Protein AF-A0A955F510-F1 (afdb_monomer_lite)

pLDDT: mean 79.12, std 22.96, range [24.81, 98.31]

Structure (mmCIF, N/CA/C/O backbone):
data_AF-A0A955F510-F1
#
_entry.id   AF-A0A955F510-F1
#
loop_
_atom_site.group_PDB
_atom_site.id
_atom_site.type_symbol
_atom_site.label_atom_id
_atom_site.label_alt_id
_atom_site.label_comp_id
_atom_site.label_asym_id
_atom_site.label_entity_id
_atom_site.label_seq_id
_atom_site.pdbx_PDB_ins_code
_atom_site.Cartn_x
_atom_site.Cartn_y
_atom_site.Cartn_z
_atom_site.occupancy
_atom_site.B_iso_or_equiv
_atom_site.auth_seq_id
_atom_site.auth_comp_id
_atom_site.auth_asym_id
_atom_site.auth_atom_id
_atom_site.pdbx_PDB_model_num
ATOM 1 N N . MET A 1 1 ? 9.905 29.475 -0.362 1.00 32.12 1 MET A N 1
ATOM 2 C CA . MET A 1 1 ? 8.625 29.955 -0.929 1.00 32.12 1 MET A CA 1
ATOM 3 C C . MET A 1 1 ? 7.537 29.035 -0.384 1.00 32.12 1 MET A C 1
ATOM 5 O O . MET A 1 1 ? 7.508 27.869 -0.748 1.00 32.12 1 MET A O 1
ATOM 9 N N . MET A 1 2 ? 6.769 29.508 0.599 1.00 25.89 2 MET A N 1
ATOM 10 C CA . MET A 1 2 ? 5.787 28.725 1.365 1.00 25.89 2 MET A CA 1
ATOM 11 C C . MET A 1 2 ? 4.619 28.342 0.446 1.00 25.89 2 MET A C 1
ATOM 13 O O . MET A 1 2 ? 3.950 29.228 -0.083 1.00 25.89 2 MET A O 1
ATOM 17 N N . ARG A 1 3 ? 4.384 27.048 0.208 1.00 27.23 3 ARG A N 1
ATOM 18 C CA . ARG A 1 3 ? 3.203 26.572 -0.526 1.00 27.23 3 ARG A CA 1
ATOM 19 C C . ARG A 1 3 ? 2.241 25.942 0.474 1.00 27.23 3 ARG A C 1
ATOM 21 O O . ARG A 1 3 ? 2.459 24.831 0.929 1.00 27.23 3 ARG A O 1
ATOM 28 N N . CYS A 1 4 ? 1.208 26.693 0.846 1.00 24.81 4 CYS A N 1
ATOM 29 C CA . CYS A 1 4 ? 0.087 26.184 1.631 1.00 24.81 4 CYS A CA 1
ATOM 30 C C . CYS A 1 4 ? -0.861 25.413 0.711 1.00 24.81 4 CYS A C 1
ATOM 32 O O . CYS A 1 4 ? -1.306 25.965 -0.296 1.00 24.81 4 CYS A O 1
ATOM 34 N N . PHE A 1 5 ? -1.194 24.177 1.070 1.00 31.28 5 PHE A N 1
ATOM 35 C CA . PHE A 1 5 ? -2.272 23.427 0.431 1.00 31.28 5 PHE A CA 1
ATOM 36 C C . PHE A 1 5 ? -3.574 23.612 1.220 1.00 31.28 5 PHE A C 1
ATOM 38 O O . PHE A 1 5 ? -3.574 23.616 2.449 1.00 31.28 5 PHE A O 1
ATOM 45 N N . LEU A 1 6 ? -4.676 23.805 0.497 1.00 28.95 6 LEU A N 1
ATOM 46 C CA . LEU A 1 6 ? -6.042 23.777 1.014 1.00 28.95 6 LEU A CA 1
ATOM 47 C C . LEU A 1 6 ? -6.694 22.528 0.420 1.00 28.95 6 LEU A C 1
ATOM 49 O O . LEU A 1 6 ? -6.834 22.443 -0.799 1.00 28.95 6 LEU A O 1
ATOM 53 N N . ILE A 1 7 ? -7.046 21.556 1.257 1.00 39.44 7 ILE A N 1
ATOM 54 C CA . ILE A 1 7 ? -7.767 20.357 0.826 1.00 39.44 7 ILE A CA 1
ATOM 55 C C . ILE A 1 7 ? -9.242 20.564 1.181 1.00 39.44 7 ILE A C 1
ATOM 57 O O . ILE A 1 7 ? -9.586 20.673 2.353 1.00 39.44 7 ILE A O 1
ATOM 61 N N . CYS A 1 8 ? -10.109 20.623 0.168 1.00 29.56 8 CYS A N 1
ATOM 62 C CA . CYS A 1 8 ? -11.561 20.540 0.339 1.00 29.56 8 CYS A CA 1
ATOM 63 C C . CYS A 1 8 ? -11.991 19.097 0.042 1.00 29.56 8 CYS A C 1
ATOM 65 O O . CYS A 1 8 ? -11.878 18.657 -1.103 1.00 29.56 8 CYS A O 1
ATOM 67 N N . LEU A 1 9 ? -12.461 18.355 1.046 1.00 32.91 9 LEU A N 1
ATOM 68 C CA . LEU A 1 9 ? -13.049 17.026 0.851 1.00 32.91 9 LEU A CA 1
ATOM 69 C C . LEU A 1 9 ? -14.571 17.160 0.709 1.00 32.91 9 LEU A C 1
ATOM 71 O O . LEU A 1 9 ? -15.223 17.784 1.542 1.00 32.91 9 LEU A O 1
ATOM 75 N N . PHE A 1 10 ? -15.127 16.584 -0.359 1.00 34.41 10 PHE A N 1
ATOM 76 C CA . PHE A 1 10 ? -16.567 16.530 -0.613 1.00 34.41 10 PHE A CA 1
ATOM 77 C C . PHE A 1 10 ? -17.091 15.147 -0.220 1.00 34.41 10 PHE A C 1
ATOM 79 O O . PHE A 1 10 ? -16.805 14.163 -0.898 1.00 34.41 10 PHE A O 1
ATOM 86 N N . GLY A 1 11 ? -17.867 15.070 0.856 1.00 31.05 11 GLY A N 1
ATOM 87 C CA . GLY A 1 11 ? -18.757 13.942 1.117 1.00 31.05 11 GLY A CA 1
ATOM 88 C C . GLY A 1 11 ? -20.163 14.315 0.662 1.00 31.05 11 GLY A C 1
ATOM 89 O O . GLY A 1 11 ? -20.645 15.395 0.997 1.00 31.05 11 GLY A O 1
ATOM 90 N N . GLY A 1 12 ? -20.826 13.460 -0.114 1.00 31.80 12 GLY A N 1
ATOM 91 C CA . GLY A 1 12 ? -22.209 13.728 -0.493 1.00 31.80 12 GLY A CA 1
ATOM 92 C C . GLY A 1 12 ? -22.877 12.614 -1.280 1.00 31.80 12 GLY A C 1
ATOM 93 O O . GLY A 1 12 ? -22.990 12.701 -2.500 1.00 31.80 12 GLY A O 1
ATOM 94 N N . ALA A 1 13 ? -23.393 11.611 -0.569 1.00 31.42 13 ALA A N 1
ATOM 95 C CA . ALA A 1 13 ? -24.629 10.962 -0.988 1.00 31.42 13 ALA A CA 1
ATOM 96 C C . ALA A 1 13 ? -25.784 11.971 -0.813 1.00 31.42 13 ALA A C 1
ATOM 98 O O . ALA A 1 13 ? -25.832 12.692 0.183 1.00 31.42 13 ALA A O 1
ATOM 99 N N . LEU A 1 14 ? -26.674 12.052 -1.809 1.00 34.97 14 LEU A N 1
ATOM 100 C CA . LEU A 1 14 ? -27.808 12.980 -1.872 1.00 34.97 14 LEU A CA 1
ATOM 101 C C . LEU A 1 14 ? -28.694 12.912 -0.614 1.00 34.97 14 LEU A C 1
ATOM 103 O O . LEU A 1 14 ? -29.465 11.967 -0.505 1.00 34.97 14 LEU A O 1
ATOM 107 N N . VAL A 1 15 ? -28.693 13.957 0.222 1.00 34.19 15 VAL A N 1
ATOM 108 C CA . VAL A 1 15 ? -29.882 14.505 0.910 1.00 34.19 15 VAL A CA 1
ATOM 109 C C . VAL A 1 15 ? -29.642 15.997 1.203 1.00 34.19 15 VAL A C 1
ATOM 111 O O . VAL A 1 15 ? -28.590 16.377 1.699 1.00 34.19 15 VAL A O 1
ATOM 114 N N . ALA A 1 16 ? -30.635 16.810 0.834 1.00 32.84 16 ALA A N 1
ATOM 115 C CA . ALA A 1 16 ? -30.964 18.181 1.242 1.00 32.84 16 ALA A CA 1
ATOM 116 C C . ALA A 1 16 ? -29.862 19.130 1.776 1.00 32.84 16 ALA A C 1
ATOM 118 O O . ALA A 1 16 ? -29.339 19.028 2.878 1.00 32.84 16 ALA A O 1
ATOM 119 N N . GLN A 1 17 ? -29.665 20.162 0.965 1.00 46.41 17 GLN A N 1
ATOM 120 C CA . GLN A 1 17 ? -29.106 21.486 1.205 1.00 46.41 17 GLN A CA 1
ATOM 121 C C . GLN A 1 17 ? -29.522 22.127 2.551 1.00 46.41 17 GLN A C 1
ATOM 123 O O . GLN A 1 17 ? -30.567 22.755 2.617 1.00 46.41 17 GLN A O 1
ATOM 128 N N . GLU A 1 18 ? -28.669 22.029 3.577 1.00 41.28 18 GLU A N 1
ATOM 129 C CA . GLU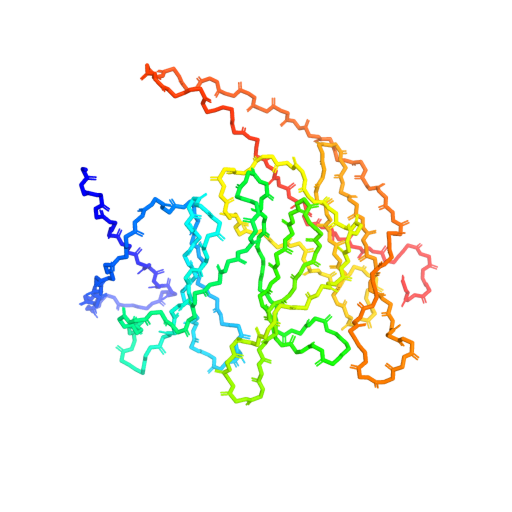 A 1 18 ? -28.456 23.037 4.635 1.00 41.28 18 GLU A CA 1
ATOM 130 C C . GLU A 1 18 ? -27.138 22.722 5.387 1.00 41.28 18 GLU A C 1
ATOM 132 O O . GLU A 1 18 ? -27.039 21.745 6.119 1.00 41.28 18 GLU A O 1
ATOM 137 N N . GLY A 1 19 ? -26.096 23.543 5.182 1.00 41.16 19 GLY A N 1
ATOM 138 C CA . GLY A 1 19 ? -24.963 23.659 6.117 1.00 41.16 19 GLY A CA 1
ATOM 139 C C . GLY A 1 19 ? -23.778 22.681 6.011 1.00 41.16 19 GLY A C 1
ATOM 140 O O . GLY A 1 19 ? -23.374 22.120 7.021 1.00 41.16 19 GLY A O 1
ATOM 141 N N . LEU A 1 20 ? -23.118 22.543 4.855 1.00 48.47 20 LEU A N 1
ATOM 142 C CA . LEU A 1 20 ? -21.760 21.961 4.792 1.00 48.47 20 LEU A CA 1
ATOM 143 C C . LEU A 1 20 ? -20.702 23.075 4.855 1.00 48.47 20 LEU A C 1
ATOM 145 O O . LEU A 1 20 ? -20.274 23.616 3.838 1.00 48.47 20 LEU A O 1
ATOM 149 N N . GLN A 1 21 ? -20.322 23.453 6.078 1.00 52.38 21 GLN A N 1
ATOM 150 C CA . GLN A 1 21 ? -19.296 24.463 6.389 1.00 52.38 21 GLN A CA 1
ATOM 151 C C . GLN A 1 21 ? -18.342 23.959 7.490 1.00 52.38 21 GLN A C 1
ATOM 153 O O . GLN A 1 21 ? -17.966 24.709 8.384 1.00 52.38 21 GLN A O 1
ATOM 158 N N . SER A 1 22 ? -17.942 22.685 7.462 1.00 65.31 22 SER A N 1
ATOM 159 C CA . SER A 1 22 ? -16.762 22.267 8.227 1.00 65.31 22 SER A CA 1
ATOM 160 C C . SER A 1 22 ? -15.568 22.281 7.282 1.00 65.31 22 SER A C 1
ATOM 162 O O . SER A 1 22 ? -15.415 21.393 6.447 1.00 65.31 22 SER A O 1
ATOM 164 N N . SER A 1 23 ? -14.766 23.344 7.350 1.00 72.38 23 SER A N 1
ATOM 165 C CA . SER A 1 23 ? -13.453 23.376 6.709 1.00 72.38 23 SER A CA 1
ATOM 166 C C . SER A 1 23 ? -12.408 23.290 7.807 1.00 72.38 23 SER A C 1
ATOM 168 O O . SER A 1 23 ? -12.357 24.163 8.675 1.00 72.38 23 SER A O 1
ATOM 170 N N . GLN A 1 24 ? -11.563 22.272 7.749 1.00 83.94 24 GLN A N 1
ATOM 171 C CA . GLN A 1 24 ? -10.372 22.201 8.575 1.00 83.94 24 GLN A CA 1
ATOM 172 C C . GLN A 1 24 ? -9.150 22.537 7.729 1.00 83.94 24 GLN A C 1
ATOM 174 O O . GLN A 1 24 ? -9.050 22.151 6.564 1.00 83.94 24 GLN A O 1
ATOM 179 N N . ARG A 1 25 ? -8.195 23.245 8.330 1.00 85.25 25 ARG A N 1
ATOM 180 C CA . ARG A 1 25 ? -6.898 23.512 7.722 1.00 85.25 25 ARG A CA 1
ATOM 181 C C . ARG A 1 25 ? -5.819 22.747 8.474 1.00 85.25 25 ARG A C 1
ATOM 183 O O . ARG A 1 25 ? -5.470 23.125 9.585 1.00 85.25 25 ARG A O 1
ATOM 190 N N . LEU A 1 26 ? -5.254 21.732 7.830 1.00 87.06 26 LEU A N 1
ATOM 191 C CA . LEU A 1 26 ? -4.027 21.084 8.284 1.00 87.06 26 LEU A CA 1
ATOM 192 C C . LEU A 1 26 ? -2.831 21.791 7.646 1.00 87.06 26 LEU A C 1
ATOM 194 O O . LEU A 1 26 ? -2.801 22.011 6.433 1.00 87.06 26 LEU A O 1
ATOM 198 N N . VAL A 1 27 ? -1.855 22.184 8.461 1.00 87.75 27 VAL A N 1
ATOM 199 C CA . VAL A 1 27 ? -0.615 22.800 7.980 1.00 87.75 27 VAL A CA 1
ATOM 200 C C . VAL A 1 27 ? 0.490 21.767 8.083 1.00 87.75 27 VAL A C 1
ATOM 202 O O . VAL A 1 27 ? 0.952 21.450 9.173 1.00 87.75 27 VAL A O 1
ATOM 205 N N . VAL A 1 28 ? 0.908 21.252 6.931 1.00 90.00 28 VAL A N 1
ATOM 206 C CA . VAL A 1 28 ? 1.976 20.256 6.828 1.00 90.00 28 VAL A CA 1
ATOM 207 C C . VAL A 1 28 ? 3.009 20.764 5.836 1.00 90.00 28 VAL A C 1
ATOM 209 O O . VAL A 1 28 ? 2.663 21.221 4.743 1.00 90.00 28 VAL A O 1
ATOM 212 N N . GLU A 1 29 ? 4.280 20.729 6.220 1.00 90.06 29 GLU A N 1
ATOM 213 C CA . GLU A 1 29 ? 5.354 21.247 5.380 1.00 90.06 29 GLU A CA 1
ATOM 214 C C . GLU A 1 29 ? 5.803 20.228 4.327 1.00 90.06 29 GLU A C 1
ATOM 216 O O . GLU A 1 29 ? 6.115 19.070 4.627 1.00 90.06 29 GLU A O 1
ATOM 221 N N . GLY A 1 30 ? 5.893 20.699 3.081 1.00 91.19 30 GLY A N 1
ATOM 222 C CA . GLY A 1 30 ? 6.508 19.966 1.982 1.00 91.19 30 GLY A CA 1
ATOM 223 C C . GLY A 1 30 ? 5.727 19.999 0.676 1.00 91.19 30 GLY A C 1
ATOM 224 O O . GLY A 1 30 ? 4.742 20.720 0.521 1.00 91.19 30 GLY A O 1
ATOM 225 N N . VAL A 1 31 ? 6.207 19.215 -0.289 1.00 92.56 31 VAL A N 1
ATOM 226 C CA . VAL A 1 31 ? 5.545 19.005 -1.580 1.00 92.56 31 VAL A CA 1
ATOM 227 C C . VAL A 1 31 ? 4.839 17.659 -1.539 1.00 92.56 31 VAL A C 1
ATOM 229 O O . VAL A 1 31 ? 5.491 16.628 -1.428 1.00 92.56 31 VAL A O 1
ATOM 232 N N . PHE A 1 32 ? 3.514 17.662 -1.635 1.00 91.81 32 PHE A N 1
ATOM 233 C CA . PHE A 1 32 ? 2.712 16.441 -1.625 1.00 91.81 32 PHE A CA 1
ATOM 234 C C . PHE A 1 32 ? 2.404 15.985 -3.047 1.00 91.81 32 PHE A C 1
ATOM 236 O O . PHE A 1 32 ? 2.127 16.796 -3.934 1.00 91.81 32 PHE A O 1
ATOM 243 N N . ARG A 1 33 ? 2.489 14.674 -3.264 1.00 89.75 33 ARG A N 1
ATOM 244 C CA . ARG A 1 33 ? 2.299 14.030 -4.569 1.00 89.75 33 ARG A CA 1
ATOM 245 C C . ARG A 1 33 ? 0.995 13.259 -4.645 1.00 89.75 33 ARG A C 1
ATOM 247 O O . ARG A 1 33 ? 0.428 13.137 -5.728 1.00 89.75 33 ARG A O 1
ATOM 254 N N . SER A 1 34 ? 0.516 12.769 -3.511 1.00 92.88 34 SER A N 1
ATOM 255 C CA . SER A 1 34 ? -0.689 11.960 -3.443 1.00 92.88 34 SER A CA 1
ATOM 256 C C . SER A 1 34 ? -1.380 12.111 -2.093 1.00 92.88 34 SER A C 1
ATOM 258 O O . SER A 1 34 ? -0.765 12.485 -1.092 1.00 92.88 34 SER A O 1
ATOM 260 N N . GLN A 1 35 ? -2.679 11.827 -2.087 1.00 95.44 35 GLN A N 1
ATOM 261 C CA . GLN A 1 35 ? -3.499 11.775 -0.885 1.00 95.44 35 GLN A CA 1
ATOM 262 C C . GLN A 1 35 ? -4.530 10.652 -1.008 1.00 95.44 35 GLN A C 1
ATOM 264 O O . GLN A 1 35 ? -4.985 10.365 -2.119 1.00 95.44 35 GLN A O 1
ATOM 269 N N . ALA A 1 36 ? -4.914 10.056 0.116 1.00 94.31 36 ALA A N 1
ATOM 270 C CA . ALA A 1 36 ? -5.996 9.081 0.202 1.00 94.31 36 ALA A CA 1
ATOM 271 C C . ALA A 1 36 ? -6.782 9.272 1.502 1.00 94.31 36 ALA A C 1
ATOM 273 O O . ALA A 1 36 ? -6.226 9.723 2.499 1.00 94.31 36 ALA A O 1
ATOM 274 N N . VAL A 1 37 ? -8.070 8.932 1.472 1.00 94.62 37 VAL A N 1
ATOM 275 C CA . VAL A 1 37 ? -8.923 8.854 2.661 1.00 94.62 37 VAL A CA 1
ATOM 276 C C . VAL A 1 37 ? -9.457 7.433 2.724 1.00 94.62 37 VAL A C 1
ATOM 278 O O . VAL A 1 37 ? -10.130 7.002 1.786 1.00 94.62 37 VAL A O 1
ATOM 281 N N . VAL A 1 38 ? -9.104 6.695 3.770 1.00 94.25 38 VAL A N 1
ATOM 282 C CA . VAL A 1 38 ? -9.406 5.265 3.883 1.00 94.25 38 VAL A CA 1
ATOM 283 C C . VAL A 1 38 ? -9.529 4.860 5.341 1.00 94.25 38 VAL A C 1
ATOM 285 O O . VAL A 1 38 ? -8.751 5.310 6.165 1.00 94.25 38 VAL A O 1
ATOM 288 N N . ASP A 1 39 ? -10.507 4.015 5.640 1.00 93.81 39 ASP A N 1
ATOM 289 C CA . ASP A 1 39 ? -10.690 3.395 6.952 1.00 93.81 39 ASP A CA 1
ATOM 290 C C . ASP A 1 39 ? -9.838 2.121 7.034 1.00 93.81 39 ASP A C 1
ATOM 292 O O . ASP A 1 39 ? -10.241 1.041 6.583 1.00 93.81 39 ASP A O 1
ATOM 296 N N . ILE A 1 40 ? -8.605 2.279 7.516 1.00 93.38 40 ILE A N 1
ATOM 297 C CA . ILE A 1 40 ? -7.626 1.195 7.640 1.00 93.38 40 ILE A CA 1
ATOM 298 C C . ILE A 1 40 ? -7.995 0.296 8.817 1.00 93.38 40 ILE A C 1
ATOM 300 O O . ILE A 1 40 ? -7.829 -0.922 8.732 1.00 93.38 40 ILE A O 1
ATOM 304 N N . GLU A 1 41 ? -8.479 0.886 9.910 1.00 89.50 41 GLU A N 1
ATOM 305 C CA . GLU A 1 41 ? -8.781 0.163 11.149 1.00 89.50 41 GLU A CA 1
ATOM 306 C C . GLU A 1 41 ? -10.135 -0.564 11.092 1.00 89.50 41 GLU A C 1
ATOM 308 O O . GLU A 1 41 ? -10.365 -1.504 11.855 1.00 89.50 41 GLU A O 1
ATOM 313 N N . GLY A 1 42 ? -11.006 -0.184 10.153 1.00 89.50 42 GLY A N 1
ATOM 314 C CA . GLY A 1 42 ? -12.340 -0.751 9.974 1.00 89.50 42 GLY A CA 1
ATOM 315 C C . GLY A 1 42 ? -13.338 -0.287 11.036 1.00 89.50 42 GLY A C 1
ATOM 316 O O . GLY A 1 42 ? -14.318 -0.990 11.297 1.00 89.50 42 GLY A O 1
ATOM 317 N N . ASP A 1 43 ? -13.083 0.848 11.688 1.00 90.00 43 ASP A N 1
ATOM 318 C CA . ASP A 1 43 ? -13.900 1.367 12.790 1.00 90.00 43 ASP A CA 1
ATOM 319 C C . ASP A 1 43 ? -14.968 2.379 12.326 1.00 90.00 43 ASP A C 1
ATOM 321 O O . ASP A 1 43 ? -15.760 2.874 13.135 1.00 90.00 43 ASP A O 1
ATOM 325 N N . GLY A 1 44 ? -15.024 2.661 11.022 1.00 90.50 44 GLY A N 1
ATOM 326 C CA . GLY A 1 44 ? -15.926 3.628 10.410 1.00 90.50 44 GLY A CA 1
ATOM 327 C C . GLY A 1 44 ? -15.427 5.075 10.451 1.00 90.50 44 GLY A C 1
ATOM 328 O O . GLY A 1 44 ? -16.146 5.956 9.968 1.00 90.50 44 GLY A O 1
ATOM 329 N N . ARG A 1 45 ? -14.230 5.341 10.989 1.00 91.75 45 ARG A N 1
ATOM 330 C CA . ARG A 1 45 ? -13.573 6.654 10.996 1.00 91.75 45 ARG A CA 1
ATOM 331 C C . ARG A 1 45 ? -12.329 6.602 10.109 1.00 91.75 45 ARG A C 1
ATOM 333 O O . ARG A 1 45 ? -11.317 6.055 10.515 1.00 91.75 45 ARG A O 1
ATOM 340 N N . PRO A 1 46 ? -12.362 7.172 8.894 1.00 93.69 46 PRO A N 1
ATOM 341 C CA . PRO A 1 46 ? -11.238 7.048 7.981 1.00 93.69 46 PRO A CA 1
ATOM 342 C C . PRO A 1 46 ? -10.002 7.836 8.418 1.00 93.69 46 PRO A C 1
ATOM 344 O O . PRO A 1 46 ? -10.087 8.944 8.947 1.00 93.69 46 PRO A O 1
ATOM 347 N N . GLU A 1 47 ? -8.840 7.336 8.030 1.00 95.00 47 GLU A N 1
ATOM 348 C CA . GLU A 1 47 ? -7.578 8.055 8.062 1.00 95.00 47 GLU A CA 1
ATOM 349 C C . GLU A 1 47 ? -7.379 8.891 6.791 1.00 95.00 47 GLU A C 1
ATOM 351 O O . GLU A 1 47 ? -7.735 8.484 5.682 1.00 95.00 47 GLU A O 1
ATOM 356 N N . LEU A 1 48 ? -6.729 10.049 6.934 1.00 95.94 48 LEU A N 1
ATOM 357 C CA . LEU A 1 48 ? -6.160 10.828 5.836 1.00 95.94 48 LEU A CA 1
ATOM 358 C C . LEU A 1 48 ? -4.672 10.513 5.702 1.00 95.94 48 LEU A C 1
ATOM 360 O O . LEU A 1 48 ? -3.877 10.759 6.609 1.00 95.94 48 LEU A O 1
ATOM 364 N N . LEU A 1 49 ? -4.288 10.029 4.529 1.00 97.62 49 LEU A N 1
ATOM 365 C CA . LEU A 1 49 ? -2.917 9.702 4.182 1.00 97.62 49 LEU A CA 1
ATOM 366 C C . LEU A 1 49 ? -2.391 10.746 3.199 1.00 97.62 49 LEU A C 1
ATOM 368 O O . LEU A 1 49 ? -3.017 10.995 2.169 1.00 97.62 49 LEU A O 1
ATOM 372 N N . LEU A 1 50 ? -1.227 11.328 3.485 1.00 97.69 50 LEU A N 1
ATOM 373 C CA . LEU A 1 50 ? -0.574 12.334 2.645 1.00 97.69 50 LEU A CA 1
ATOM 374 C C . LEU A 1 50 ? 0.838 11.877 2.272 1.00 97.69 50 LEU A C 1
ATOM 376 O O . LEU A 1 50 ? 1.729 11.818 3.120 1.00 97.69 50 LEU A O 1
ATOM 380 N N . GLY A 1 51 ? 1.045 11.569 0.991 1.00 97.06 51 GLY A N 1
ATOM 381 C CA . GLY A 1 51 ? 2.336 11.159 0.446 1.00 97.06 51 GLY A CA 1
ATOM 382 C C . GLY A 1 51 ? 3.168 12.364 0.018 1.00 97.06 51 GLY A C 1
ATOM 383 O O . GLY A 1 51 ? 2.823 13.060 -0.945 1.00 97.06 51 GLY A O 1
ATOM 384 N N . ARG A 1 52 ? 4.276 12.614 0.715 1.00 96.94 52 ARG A N 1
ATOM 385 C CA . ARG A 1 52 ? 5.229 13.683 0.408 1.00 96.94 52 ARG A CA 1
ATOM 386 C C . ARG A 1 52 ? 6.261 13.215 -0.616 1.00 96.94 52 ARG A C 1
ATOM 388 O O . ARG A 1 52 ? 6.644 12.052 -0.649 1.00 96.94 52 ARG A O 1
ATOM 395 N N . GLU A 1 53 ? 6.705 14.125 -1.477 1.00 95.88 53 GLU A N 1
ATOM 396 C CA . GLU A 1 53 ? 7.623 13.860 -2.591 1.00 95.88 53 GLU A CA 1
ATOM 397 C C . GLU A 1 53 ? 8.927 13.164 -2.177 1.00 95.88 53 GLU A C 1
ATOM 399 O O . GLU A 1 53 ? 9.496 12.437 -2.982 1.00 95.88 53 GLU A O 1
ATOM 404 N N . ASP A 1 54 ? 9.385 13.348 -0.942 1.00 96.12 54 ASP A N 1
ATOM 405 C CA . ASP A 1 54 ? 10.605 12.746 -0.399 1.00 96.12 54 ASP A CA 1
ATOM 406 C C . ASP A 1 54 ? 10.415 11.324 0.156 1.00 96.12 54 ASP A C 1
ATOM 408 O O . ASP A 1 54 ? 11.348 10.766 0.723 1.00 96.12 54 ASP A O 1
ATOM 412 N N . GLY A 1 55 ? 9.239 10.718 -0.033 1.00 96.88 55 GLY A N 1
ATOM 413 C CA . GLY A 1 55 ? 8.975 9.334 0.373 1.00 96.88 55 GLY A CA 1
ATOM 414 C C . GLY A 1 55 ? 8.423 9.216 1.790 1.00 96.88 55 GLY A C 1
ATOM 415 O O . GLY A 1 55 ? 8.277 8.106 2.298 1.00 96.88 55 GLY A O 1
ATOM 416 N N . ILE A 1 56 ? 8.084 10.338 2.428 1.00 97.94 56 ILE A N 1
ATOM 417 C CA . ILE A 1 56 ? 7.429 10.342 3.734 1.00 97.94 56 ILE A CA 1
ATOM 418 C C . ILE A 1 56 ? 5.911 10.278 3.565 1.00 97.94 56 ILE A C 1
ATOM 420 O O . ILE A 1 56 ? 5.323 11.011 2.769 1.00 97.94 56 ILE A O 1
ATOM 424 N N . LEU A 1 57 ? 5.270 9.410 4.343 1.00 98.25 57 LEU A N 1
ATOM 425 C CA . LEU A 1 57 ? 3.822 9.304 4.448 1.00 98.25 57 LEU A CA 1
ATOM 426 C C . LEU A 1 57 ? 3.364 9.825 5.805 1.00 98.25 57 LEU A C 1
ATOM 428 O O . LEU A 1 57 ? 3.754 9.289 6.841 1.00 98.25 57 LEU A O 1
ATOM 432 N N . PHE A 1 58 ? 2.503 10.834 5.791 1.00 98.06 58 PHE A N 1
ATOM 433 C CA . PHE A 1 58 ? 1.798 11.281 6.986 1.00 98.06 58 PHE A CA 1
ATOM 434 C C . PHE A 1 58 ? 0.436 10.601 7.054 1.00 98.06 58 PHE A C 1
ATOM 436 O O . PHE A 1 58 ? -0.260 10.527 6.041 1.00 98.06 58 PHE A O 1
ATOM 443 N N . VAL A 1 59 ? 0.056 10.139 8.241 1.00 97.56 59 VAL A N 1
ATOM 444 C CA . VAL A 1 59 ? -1.247 9.528 8.515 1.00 97.56 59 VAL A CA 1
ATOM 445 C C . VAL A 1 59 ? -1.926 10.337 9.607 1.00 97.56 59 VAL A C 1
ATOM 447 O O . VAL A 1 59 ? -1.347 10.541 10.672 1.00 97.56 59 VAL A O 1
ATOM 450 N N . TYR A 1 60 ? -3.142 10.796 9.347 1.00 96.31 60 TYR A N 1
ATOM 451 C CA . TYR A 1 60 ? -3.971 11.547 10.282 1.00 96.31 60 TYR A CA 1
ATOM 452 C C . TYR A 1 60 ? -5.249 10.765 10.547 1.00 96.31 60 TYR A C 1
ATOM 454 O O . TYR A 1 60 ? -5.932 10.386 9.599 1.00 96.31 60 TYR A O 1
ATOM 462 N N . ARG A 1 61 ? -5.592 10.554 11.815 1.00 94.19 61 ARG A N 1
ATOM 463 C CA . ARG A 1 61 ? -6.874 9.951 12.189 1.00 94.19 61 ARG A CA 1
ATOM 464 C C . ARG A 1 61 ? -7.996 10.964 12.130 1.00 94.19 61 ARG A C 1
ATOM 466 O O . ARG A 1 61 ? -7.771 12.154 12.366 1.00 94.19 61 ARG A O 1
ATOM 473 N N . GLN A 1 62 ? -9.203 10.492 11.845 1.00 93.38 62 GLN A N 1
ATOM 474 C CA . GLN A 1 62 ? -10.392 11.300 12.054 1.00 93.38 62 GLN A CA 1
ATOM 475 C C . GLN A 1 62 ? -10.697 11.393 13.557 1.00 93.38 62 GLN A C 1
ATOM 477 O O . GLN A 1 62 ? -10.841 10.390 14.250 1.00 93.38 62 GLN A O 1
ATOM 482 N N . ALA A 1 63 ? -10.811 12.619 14.054 1.00 88.62 63 ALA A N 1
ATOM 483 C CA . ALA A 1 63 ? -11.300 12.928 15.385 1.00 88.62 63 ALA A CA 1
ATOM 484 C C . ALA A 1 63 ? -12.830 12.781 15.457 1.00 88.62 63 ALA A C 1
ATOM 486 O O . ALA A 1 63 ? -13.545 12.942 14.465 1.00 88.62 63 ALA A O 1
ATOM 487 N N . ASP A 1 64 ? -13.362 12.591 16.665 1.00 82.19 64 ASP A N 1
ATOM 488 C CA . ASP A 1 64 ? -14.806 12.423 16.893 1.00 82.19 64 ASP A CA 1
ATOM 489 C C . ASP A 1 64 ? -15.658 13.611 16.388 1.00 82.19 64 ASP A C 1
ATOM 491 O O . ASP A 1 64 ? -16.845 13.467 16.096 1.00 82.19 64 ASP A O 1
ATOM 495 N N . SER A 1 65 ? -15.057 14.795 16.236 1.00 76.06 65 SER A N 1
ATOM 496 C CA . SER A 1 65 ? -15.700 16.035 15.783 1.00 76.06 65 SER A CA 1
ATOM 497 C C . SER A 1 65 ? -15.783 16.202 14.254 1.00 76.06 65 SER A C 1
ATOM 499 O O . SER A 1 65 ? -15.923 17.326 13.773 1.00 76.06 65 SER A O 1
ATOM 501 N N . GLN A 1 66 ? -15.736 15.105 13.484 1.00 76.75 66 GLN A N 1
ATOM 502 C CA . GLN A 1 66 ? -15.815 15.065 12.007 1.00 76.75 66 GLN A CA 1
ATOM 503 C C . GLN A 1 66 ? -14.599 15.657 11.258 1.00 76.75 66 GLN A C 1
ATOM 505 O O . GLN A 1 66 ? -14.576 15.626 10.027 1.00 76.75 66 GLN A O 1
ATOM 510 N N . GLY A 1 67 ? -13.586 16.170 11.964 1.00 87.81 67 GLY A N 1
ATOM 511 C CA . GLY A 1 67 ? -12.298 16.604 11.402 1.00 87.81 67 GLY A CA 1
ATOM 512 C C . GLY A 1 67 ? -11.194 15.566 11.600 1.00 87.81 67 GLY A C 1
ATOM 513 O O . GLY A 1 67 ? -11.415 14.541 12.226 1.00 87.81 67 GLY A O 1
ATOM 514 N N . PHE A 1 68 ? -9.998 15.833 11.093 1.00 92.75 68 PHE A N 1
ATOM 515 C CA . PHE A 1 68 ? -8.790 15.062 11.380 1.00 92.75 68 PHE A CA 1
ATOM 516 C C . PHE A 1 68 ? -8.055 15.620 12.600 1.00 92.75 68 PHE A C 1
ATOM 518 O O . PHE A 1 68 ? -8.214 16.785 12.962 1.00 92.75 68 PHE A O 1
ATOM 525 N N . GLU A 1 69 ? -7.223 14.815 13.242 1.00 93.19 69 GLU A N 1
ATOM 526 C CA . GLU A 1 69 ? -6.296 15.308 14.260 1.00 93.19 69 GLU A CA 1
ATOM 527 C C . GLU A 1 69 ? -5.330 16.351 13.661 1.00 93.19 69 GLU A C 1
ATOM 529 O O . GLU A 1 69 ? -4.978 16.291 12.483 1.00 93.19 69 GLU A O 1
ATOM 534 N N . GLU A 1 70 ? -4.901 17.346 14.446 1.00 90.88 70 GLU A N 1
ATOM 535 C CA . GLU A 1 70 ? -3.972 18.381 13.951 1.00 90.88 70 GLU A CA 1
ATOM 536 C C . GLU A 1 70 ? -2.544 17.850 13.780 1.00 90.88 70 GLU A C 1
ATOM 538 O O . GLU A 1 70 ? -1.785 18.317 12.926 1.00 90.88 70 GLU A O 1
ATOM 543 N N . THR A 1 71 ? -2.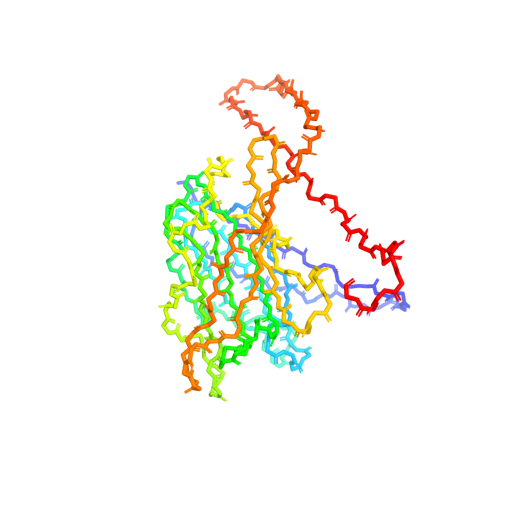180 16.859 14.591 1.00 93.06 71 THR A N 1
ATOM 544 C CA . THR A 1 71 ? -0.897 16.166 14.532 1.00 93.06 71 THR A CA 1
ATOM 545 C C . THR A 1 71 ? -1.054 14.835 13.811 1.00 93.06 71 THR A C 1
ATOM 547 O O . THR A 1 71 ? -2.065 14.164 14.008 1.00 93.06 71 THR A O 1
ATOM 550 N N . PRO A 1 72 ? -0.064 14.418 13.004 1.00 94.94 72 PRO A N 1
ATOM 551 C CA . PRO A 1 72 ? -0.117 13.111 12.376 1.00 94.94 72 PRO A CA 1
ATOM 552 C C . PRO A 1 72 ? -0.091 12.029 13.456 1.00 94.94 72 PRO A C 1
ATOM 554 O O . PRO A 1 72 ? 0.778 12.028 14.329 1.00 94.94 72 PRO A O 1
ATOM 557 N N . TRP A 1 73 ? -1.022 11.089 13.353 1.00 94.94 73 TRP A N 1
ATOM 558 C CA . TRP A 1 73 ? -1.033 9.864 14.141 1.00 94.94 73 TRP A CA 1
ATOM 559 C C . TRP A 1 73 ? 0.223 9.023 13.866 1.00 94.94 73 TRP A C 1
ATOM 561 O O . TRP A 1 73 ? 0.796 8.441 14.787 1.00 94.94 73 TRP A O 1
ATOM 571 N N . ALA A 1 74 ? 0.702 9.019 12.616 1.00 96.50 74 ALA A N 1
ATOM 572 C CA . ALA A 1 74 ? 1.979 8.417 12.247 1.00 96.50 74 ALA A CA 1
ATOM 573 C C . ALA A 1 74 ? 2.693 9.184 11.128 1.00 96.50 74 ALA A C 1
ATOM 575 O O . ALA A 1 74 ? 2.077 9.820 10.272 1.00 96.50 74 ALA A O 1
ATOM 576 N N . THR A 1 75 ? 4.022 9.088 11.123 1.00 97.12 75 THR A N 1
ATOM 577 C CA . THR A 1 75 ? 4.889 9.546 10.030 1.00 97.12 75 THR A CA 1
ATOM 578 C C . THR A 1 75 ? 5.806 8.394 9.646 1.00 97.12 75 THR A C 1
ATOM 580 O O . THR A 1 75 ? 6.586 7.933 10.476 1.00 97.12 75 THR A O 1
ATOM 583 N N . LEU A 1 76 ? 5.687 7.905 8.412 1.00 98.06 76 LEU A N 1
ATOM 584 C CA . LEU A 1 76 ? 6.405 6.725 7.934 1.00 98.06 76 LEU A CA 1
ATOM 585 C C . LEU A 1 76 ? 7.399 7.102 6.838 1.00 98.06 76 LEU A C 1
ATOM 587 O O . LEU A 1 76 ? 7.034 7.758 5.863 1.00 98.06 76 LEU A O 1
ATOM 591 N N . GLU A 1 77 ? 8.636 6.629 6.960 1.00 97.38 77 GLU A N 1
ATOM 592 C CA . GLU A 1 77 ? 9.617 6.675 5.877 1.00 97.38 77 GLU A CA 1
ATOM 593 C C . GLU A 1 77 ? 9.430 5.456 4.977 1.00 97.38 77 GLU A C 1
ATOM 595 O O . GLU A 1 77 ? 9.764 4.323 5.332 1.00 97.38 77 GLU A O 1
ATOM 600 N N . LEU A 1 78 ? 8.873 5.685 3.791 1.00 96.62 78 LEU A N 1
ATOM 601 C CA . LEU A 1 78 ? 8.520 4.608 2.880 1.00 96.62 78 LEU A CA 1
ATOM 602 C C . LEU A 1 78 ? 9.680 4.166 1.985 1.00 96.62 78 LEU A C 1
ATOM 604 O O . LEU A 1 78 ? 9.497 3.228 1.223 1.00 96.62 78 LEU A O 1
ATOM 608 N N . GLY A 1 79 ? 10.874 4.751 2.077 1.00 93.38 79 GLY A N 1
ATOM 609 C CA . GLY A 1 79 ? 12.040 4.394 1.252 1.00 93.38 79 GLY A CA 1
ATOM 610 C C . GLY A 1 79 ? 12.224 5.298 0.030 1.00 93.38 79 GLY A C 1
ATOM 611 O O . GLY A 1 79 ? 11.872 6.473 0.078 1.00 93.38 79 GLY A O 1
ATOM 612 N N . ASP A 1 80 ? 12.812 4.764 -1.042 1.00 95.06 80 ASP A N 1
ATOM 613 C CA . ASP A 1 80 ? 13.214 5.513 -2.236 1.00 95.06 80 ASP A CA 1
ATOM 614 C C . ASP A 1 80 ? 12.006 6.184 -2.922 1.00 95.06 80 ASP A C 1
ATOM 616 O O . ASP A 1 80 ? 11.158 5.504 -3.512 1.00 95.06 80 ASP A O 1
ATOM 620 N N . PRO A 1 81 ? 11.926 7.528 -2.917 1.00 94.75 81 PRO A N 1
ATOM 621 C CA . PRO A 1 81 ? 10.802 8.243 -3.505 1.00 94.75 81 PRO A CA 1
ATOM 622 C C . PRO A 1 81 ? 10.776 8.208 -5.034 1.00 94.75 81 PRO A C 1
ATOM 624 O O . PRO A 1 81 ? 9.794 8.634 -5.641 1.00 94.75 81 PRO A O 1
ATOM 627 N N . SER A 1 82 ? 11.836 7.760 -5.707 1.00 94.12 82 SER A N 1
ATOM 628 C CA . SER A 1 82 ? 11.874 7.755 -7.169 1.00 94.12 82 SER A CA 1
ATOM 629 C C . SER A 1 82 ? 10.802 6.843 -7.770 1.00 94.12 82 SER A C 1
ATOM 631 O O . SER A 1 82 ? 10.231 7.206 -8.806 1.00 94.12 82 SER A O 1
ATOM 633 N N . SER A 1 83 ? 10.504 5.724 -7.102 1.00 95.94 83 SER A N 1
ATOM 634 C CA . SER A 1 83 ? 9.600 4.664 -7.558 1.00 95.94 83 SER A CA 1
ATOM 635 C C . SER A 1 83 ? 8.869 4.057 -6.363 1.00 95.94 83 SER A C 1
ATOM 637 O O . SER A 1 83 ? 9.360 3.134 -5.726 1.00 95.94 83 SER A O 1
ATOM 639 N N . LEU A 1 84 ? 7.693 4.579 -6.032 1.00 97.00 84 LEU A N 1
ATOM 640 C CA . LEU A 1 84 ? 6.996 4.188 -4.814 1.00 97.00 84 LEU A CA 1
ATOM 641 C C . LEU A 1 84 ? 5.483 4.200 -5.006 1.00 97.00 84 LEU A C 1
ATOM 643 O O . LEU A 1 84 ? 4.889 5.245 -5.284 1.00 97.00 84 LEU A O 1
ATOM 647 N N . ILE A 1 85 ? 4.860 3.042 -4.803 1.00 97.50 85 ILE A N 1
ATOM 648 C CA . ILE A 1 85 ? 3.404 2.921 -4.708 1.00 97.50 85 ILE A CA 1
ATOM 649 C C . ILE A 1 85 ? 2.990 2.431 -3.326 1.00 97.50 85 ILE A C 1
ATOM 651 O O . ILE A 1 85 ? 3.731 1.707 -2.660 1.00 97.50 85 ILE A O 1
ATOM 655 N N . VAL A 1 86 ? 1.802 2.850 -2.901 1.00 98.25 86 VAL A N 1
ATOM 656 C CA . VAL A 1 86 ? 1.263 2.614 -1.561 1.00 98.25 86 VAL A CA 1
ATOM 657 C C . VAL A 1 86 ? -0.172 2.116 -1.670 1.00 98.25 86 VAL A C 1
ATOM 659 O O . VAL A 1 86 ? -0.950 2.639 -2.466 1.00 98.25 86 VAL A O 1
ATOM 662 N N . THR A 1 87 ? -0.534 1.134 -0.853 1.00 97.62 87 THR A N 1
ATOM 663 C CA . THR A 1 87 ? -1.930 0.744 -0.631 1.00 97.62 87 THR A CA 1
ATOM 664 C C . THR A 1 87 ? -2.174 0.511 0.854 1.00 97.62 87 THR A C 1
ATOM 666 O O . THR A 1 87 ? -1.241 0.481 1.657 1.00 97.62 87 THR A O 1
ATOM 669 N N . THR A 1 88 ? -3.432 0.349 1.226 1.00 97.06 88 THR A N 1
ATOM 670 C CA . THR A 1 88 ? -3.858 -0.003 2.578 1.00 97.06 88 THR A CA 1
ATOM 671 C C . THR A 1 88 ? -4.730 -1.238 2.507 1.00 97.06 88 THR A C 1
ATOM 673 O O . THR A 1 88 ? -5.545 -1.368 1.596 1.00 97.06 88 THR A O 1
ATOM 676 N N . VAL A 1 89 ? -4.587 -2.128 3.477 1.00 95.12 89 VAL A N 1
ATOM 677 C CA . VAL A 1 89 ? -5.371 -3.359 3.561 1.00 95.12 89 VAL A CA 1
ATOM 678 C C . VAL A 1 89 ? -5.919 -3.505 4.970 1.00 95.12 89 VAL A C 1
ATOM 680 O O . VAL A 1 89 ? -5.231 -3.170 5.927 1.00 95.12 89 VAL A O 1
ATOM 683 N N . GLN A 1 90 ? -7.136 -4.028 5.110 1.00 92.50 90 GLN A N 1
ATOM 684 C CA . GLN A 1 90 ? -7.706 -4.376 6.422 1.00 92.50 90 GLN A CA 1
ATOM 685 C C . GLN A 1 90 ? -7.287 -5.781 6.880 1.00 92.50 90 GLN A C 1
ATOM 687 O O . GLN A 1 90 ? -7.337 -6.113 8.062 1.00 92.50 90 GLN A O 1
ATOM 692 N N . LYS A 1 91 ? -6.847 -6.619 5.937 1.00 90.69 91 LYS A N 1
ATOM 693 C CA . LYS A 1 91 ? -6.320 -7.954 6.203 1.00 90.69 91 LYS A CA 1
ATOM 694 C C . LYS A 1 91 ? -5.349 -8.335 5.096 1.00 90.69 91 LYS A C 1
ATOM 696 O O . LYS A 1 91 ? -5.773 -8.490 3.959 1.00 90.69 91 LYS A O 1
ATOM 701 N N . LEU A 1 92 ? -4.073 -8.511 5.428 1.00 89.75 92 LEU A N 1
ATOM 702 C CA . LEU A 1 92 ? -3.089 -9.040 4.479 1.00 89.75 92 LEU A CA 1
ATOM 703 C C . LEU A 1 92 ? -3.109 -10.574 4.429 1.00 89.75 92 LEU A C 1
ATOM 705 O O . LEU A 1 92 ? -2.890 -11.151 3.375 1.00 89.75 92 LEU A O 1
ATOM 709 N N . GLY A 1 93 ? -3.356 -11.236 5.562 1.00 81.81 93 GLY A N 1
ATOM 710 C CA . GLY A 1 93 ? -3.233 -12.691 5.704 1.00 81.81 93 GLY A CA 1
ATOM 711 C C . GLY A 1 93 ? -2.022 -13.089 6.555 1.00 81.81 93 GLY A C 1
ATOM 712 O O . GLY A 1 93 ? -1.081 -12.315 6.747 1.00 81.81 93 GLY A O 1
ATOM 713 N N . GLY A 1 94 ? -2.055 -14.302 7.113 1.00 79.06 94 GLY A N 1
ATOM 714 C CA . GLY A 1 94 ? -1.119 -14.704 8.171 1.00 79.06 94 GLY A CA 1
ATOM 715 C C . GLY A 1 94 ? -1.347 -13.915 9.477 1.00 79.06 94 GLY A C 1
ATOM 716 O O . GLY A 1 94 ? -2.493 -13.585 9.783 1.00 79.06 94 GLY A O 1
ATOM 717 N N . PRO A 1 95 ? -0.299 -13.610 10.269 1.00 80.31 95 PRO A N 1
ATOM 718 C CA . PRO A 1 95 ? -0.430 -12.857 11.522 1.00 80.31 95 PRO A CA 1
ATOM 719 C C . PRO A 1 95 ? -0.616 -11.345 11.312 1.00 80.31 95 PRO A C 1
ATOM 721 O O . PRO A 1 95 ? -0.872 -10.622 12.272 1.00 80.31 95 PRO A O 1
ATOM 724 N N . ILE A 1 96 ? -0.459 -10.852 10.079 1.00 86.12 96 ILE A N 1
ATOM 725 C CA . ILE A 1 96 ? -0.583 -9.430 9.758 1.00 86.12 96 ILE A CA 1
ATOM 726 C C . ILE A 1 96 ? -2.052 -9.129 9.444 1.00 86.12 96 ILE A C 1
ATOM 728 O O . ILE A 1 96 ? -2.607 -9.616 8.454 1.00 86.12 96 ILE A O 1
ATOM 732 N N . GLY A 1 97 ? -2.669 -8.328 10.315 1.00 88.69 97 GLY A N 1
ATOM 733 C CA . GLY A 1 97 ? -4.023 -7.806 10.144 1.00 88.69 97 GLY A CA 1
ATOM 734 C C . GLY A 1 97 ? -4.065 -6.642 9.155 1.00 88.69 97 GLY A C 1
ATOM 735 O O . GLY A 1 97 ? -3.551 -6.744 8.036 1.00 88.69 97 GLY A O 1
ATOM 736 N N . ALA A 1 98 ? -4.681 -5.538 9.573 1.00 94.69 98 ALA A N 1
ATOM 737 C CA . ALA A 1 98 ? -4.670 -4.306 8.801 1.00 94.69 98 ALA A CA 1
ATOM 738 C C . ALA A 1 98 ? -3.242 -3.762 8.672 1.00 94.69 98 ALA A C 1
ATOM 740 O O . ALA A 1 98 ? -2.417 -3.949 9.567 1.00 94.69 98 ALA A O 1
ATOM 741 N N . ALA A 1 99 ? -2.919 -3.129 7.549 1.00 96.25 99 ALA A N 1
ATOM 742 C CA . ALA A 1 99 ? -1.585 -2.605 7.293 1.00 96.25 99 ALA A CA 1
ATOM 743 C C . ALA A 1 99 ? -1.580 -1.534 6.201 1.00 96.25 99 ALA A C 1
ATOM 745 O O . ALA A 1 99 ? -2.397 -1.544 5.277 1.00 96.25 99 ALA A O 1
ATOM 746 N N . ILE A 1 100 ? -0.565 -0.675 6.254 1.00 97.94 100 ILE A N 1
ATOM 747 C CA . ILE A 1 100 ? -0.133 0.121 5.103 1.00 97.94 100 ILE A CA 1
ATOM 748 C C . ILE A 1 100 ? 0.944 -0.673 4.371 1.00 97.94 100 ILE A C 1
ATOM 750 O O . ILE A 1 100 ? 1.917 -1.106 4.986 1.00 97.94 100 ILE A O 1
ATOM 754 N N . LEU A 1 101 ? 0.792 -0.858 3.065 1.00 98.12 101 LEU A N 1
ATOM 755 C CA . LEU A 1 101 ? 1.761 -1.551 2.224 1.00 98.12 101 LEU A CA 1
ATOM 756 C C . LEU A 1 101 ? 2.465 -0.555 1.311 1.00 98.12 101 LEU A C 1
ATOM 758 O O . LEU A 1 101 ? 1.819 0.305 0.715 1.00 98.12 101 LEU A O 1
ATOM 762 N N . ALA A 1 102 ? 3.773 -0.721 1.136 1.00 98.31 102 ALA A N 1
ATOM 763 C CA . ALA A 1 102 ? 4.534 0.004 0.129 1.00 98.31 102 ALA A CA 1
ATOM 764 C C . ALA A 1 102 ? 5.314 -0.954 -0.766 1.00 98.31 102 ALA A C 1
ATOM 766 O O . ALA A 1 102 ? 5.837 -1.978 -0.316 1.00 98.31 102 ALA A O 1
ATOM 767 N N . LEU A 1 103 ? 5.415 -0.583 -2.037 1.00 98.31 103 LEU A N 1
ATOM 768 C CA . LEU A 1 103 ? 6.187 -1.294 -3.038 1.00 98.31 103 LEU A CA 1
ATOM 769 C C . LEU A 1 103 ? 7.126 -0.310 -3.739 1.00 98.31 103 LEU A C 1
ATOM 771 O O . LEU A 1 103 ? 6.688 0.701 -4.288 1.00 98.31 103 LEU A O 1
ATOM 775 N N . GLY A 1 104 ? 8.415 -0.635 -3.718 1.00 97.81 104 GLY A N 1
ATOM 776 C CA . GLY A 1 104 ? 9.479 0.159 -4.332 1.00 97.81 104 GLY A CA 1
ATOM 777 C C . GLY A 1 104 ? 10.697 -0.696 -4.700 1.00 97.81 104 GLY A C 1
ATOM 778 O O . GLY A 1 104 ? 10.599 -1.934 -4.700 1.00 97.81 104 GLY A O 1
ATOM 779 N N . PRO A 1 105 ? 11.853 -0.077 -4.998 1.00 97.06 105 PRO A N 1
ATOM 780 C CA . PRO A 1 105 ? 13.087 -0.776 -5.360 1.00 97.06 105 PRO A CA 1
ATOM 781 C C . PRO A 1 105 ? 13.590 -1.745 -4.280 1.00 97.06 105 PRO A C 1
ATOM 783 O O . PRO A 1 105 ? 14.254 -2.741 -4.577 1.00 97.06 105 PRO A O 1
ATOM 786 N N . GLU A 1 106 ? 13.268 -1.479 -3.015 1.00 96.62 106 GLU A N 1
ATOM 787 C CA . GLU A 1 106 ? 13.679 -2.279 -1.856 1.00 96.62 106 GLU A CA 1
ATOM 788 C C . GLU A 1 106 ? 12.831 -3.539 -1.669 1.00 96.62 106 GLU A C 1
ATOM 790 O O . GLU A 1 106 ? 13.229 -4.453 -0.937 1.00 96.62 106 GLU A O 1
ATOM 795 N N . GLY A 1 107 ? 11.684 -3.607 -2.343 1.00 97.44 107 GLY A N 1
ATOM 796 C CA . GLY A 1 107 ? 10.735 -4.699 -2.228 1.00 97.44 107 GLY A CA 1
ATOM 797 C C . GLY A 1 107 ? 9.369 -4.280 -1.682 1.00 97.44 107 GLY A C 1
ATOM 798 O O . GLY A 1 107 ? 9.112 -3.103 -1.419 1.00 97.44 107 GLY A O 1
ATOM 799 N N . ALA A 1 108 ? 8.518 -5.282 -1.467 1.00 97.50 108 ALA A N 1
ATOM 800 C CA . ALA A 1 108 ? 7.237 -5.145 -0.788 1.00 97.50 108 ALA A CA 1
ATOM 801 C C . ALA A 1 108 ? 7.442 -5.096 0.730 1.00 97.50 108 ALA A C 1
ATOM 803 O O . ALA A 1 108 ? 8.116 -5.961 1.304 1.00 97.50 108 ALA A O 1
ATOM 804 N N . ARG A 1 109 ? 6.853 -4.092 1.373 1.00 97.62 109 ARG A N 1
ATOM 805 C CA . ARG A 1 109 ? 6.958 -3.815 2.809 1.00 97.62 109 ARG A CA 1
ATOM 806 C C . ARG A 1 109 ? 5.584 -3.494 3.382 1.00 97.62 109 ARG A C 1
ATOM 808 O O . ARG A 1 109 ? 4.729 -2.981 2.665 1.00 97.62 109 ARG A O 1
ATOM 815 N N . ALA A 1 110 ? 5.396 -3.783 4.662 1.00 96.94 110 ALA A N 1
ATOM 816 C CA . ALA A 1 110 ? 4.174 -3.514 5.401 1.00 96.94 110 ALA A CA 1
ATOM 817 C C . ALA A 1 110 ? 4.484 -2.773 6.700 1.00 96.94 110 ALA A C 1
ATOM 819 O O . ALA A 1 110 ? 5.480 -3.066 7.352 1.00 96.94 110 ALA A O 1
ATOM 820 N N . TRP A 1 111 ? 3.595 -1.875 7.101 1.00 97.31 111 TRP A N 1
ATOM 821 C CA . TRP A 1 111 ? 3.508 -1.327 8.450 1.00 97.31 111 TRP A CA 1
ATOM 822 C C . TRP A 1 111 ? 2.209 -1.856 9.054 1.00 97.31 111 TRP A C 1
ATOM 824 O O . TRP A 1 111 ? 1.138 -1.333 8.725 1.00 97.31 111 TRP A O 1
ATOM 834 N N . PRO A 1 112 ? 2.275 -2.945 9.841 1.00 95.75 112 PRO A N 1
ATOM 835 C CA . PRO A 1 112 ? 1.096 -3.562 10.431 1.00 95.75 112 PRO A CA 1
ATOM 836 C C . PRO A 1 112 ? 0.428 -2.630 11.430 1.00 95.75 112 PRO A C 1
ATOM 838 O O . PRO A 1 112 ? 1.105 -1.965 12.207 1.00 95.75 112 PRO A O 1
ATOM 841 N N . LEU A 1 113 ? -0.894 -2.646 11.470 1.00 94.88 113 LEU A N 1
ATOM 842 C CA . LEU A 1 113 ? -1.650 -2.096 12.575 1.00 94.88 113 LEU A CA 1
ATOM 843 C C . LEU A 1 113 ? -1.607 -3.080 13.748 1.00 94.88 113 LEU A C 1
ATOM 845 O O . LEU A 1 113 ? -1.972 -4.251 13.620 1.00 94.88 113 LEU A O 1
ATOM 849 N N . THR A 1 114 ? -1.138 -2.610 14.894 1.00 90.88 114 THR A N 1
ATOM 850 C CA . THR A 1 114 ? -1.109 -3.367 16.142 1.00 90.88 114 THR A CA 1
ATOM 851 C C . THR A 1 114 ? -2.484 -3.374 16.806 1.00 90.88 114 THR A C 1
ATOM 853 O O . THR A 1 114 ? -3.333 -2.521 16.552 1.00 90.88 114 THR A O 1
ATOM 856 N N . SER A 1 115 ? -2.710 -4.324 17.715 1.00 85.81 115 SER A N 1
ATOM 857 C CA . SER A 1 115 ? -3.984 -4.454 18.437 1.00 85.81 115 SER A CA 1
ATOM 858 C C . SER A 1 115 ? -4.331 -3.255 19.327 1.00 85.81 115 SER A C 1
ATOM 860 O O . SER A 1 115 ? -5.489 -3.092 19.694 1.00 85.81 115 SER A O 1
ATOM 862 N N . ASP A 1 116 ? -3.347 -2.437 19.712 1.00 86.50 116 ASP A N 1
ATOM 863 C CA . ASP A 1 116 ? -3.554 -1.177 20.438 1.00 86.50 116 ASP A CA 1
ATOM 864 C C . ASP A 1 116 ? -3.799 0.021 19.502 1.00 86.50 116 ASP A C 1
ATOM 866 O O . ASP A 1 116 ? -3.773 1.164 19.959 1.00 86.50 116 ASP A O 1
ATOM 870 N N . GLY A 1 117 ? -4.031 -0.228 18.207 1.00 85.88 117 GLY A N 1
ATOM 871 C CA . GLY A 1 117 ? -4.321 0.803 17.218 1.00 85.88 117 GLY A CA 1
ATOM 872 C C . GLY A 1 117 ? -3.119 1.714 16.998 1.00 85.88 117 GLY A C 1
ATOM 873 O O . GLY A 1 117 ? -3.233 2.934 17.108 1.00 85.88 117 GLY A O 1
ATOM 874 N N . LYS A 1 118 ? -1.934 1.153 16.754 1.00 90.94 118 LYS A N 1
ATOM 875 C CA . LYS A 1 118 ? -0.750 1.904 16.311 1.00 90.94 118 LYS A CA 1
ATOM 876 C C . LYS A 1 118 ? -0.165 1.251 15.073 1.00 90.94 118 LYS A C 1
ATOM 878 O O . LYS A 1 118 ? -0.259 0.044 14.892 1.00 90.94 118 LYS A O 1
ATOM 883 N N . LEU A 1 119 ? 0.483 2.038 14.226 1.00 93.94 119 LEU A N 1
ATOM 884 C CA . LEU A 1 119 ? 1.291 1.472 13.151 1.00 93.94 119 LEU A CA 1
ATOM 885 C C . LEU A 1 119 ? 2.604 0.950 13.748 1.00 93.94 119 LEU A C 1
ATOM 887 O O . LEU A 1 119 ? 3.370 1.702 14.352 1.00 93.94 119 LEU A O 1
ATOM 891 N N . GLY A 1 120 ? 2.811 -0.357 13.628 1.00 92.19 120 GLY A N 1
ATOM 892 C CA . GLY A 1 120 ? 3.981 -1.080 14.103 1.00 92.19 120 GLY A CA 1
ATOM 893 C C . GLY A 1 120 ? 5.211 -0.884 13.218 1.00 92.19 120 GLY A C 1
ATOM 894 O O . GLY A 1 120 ? 5.204 -0.140 12.233 1.00 92.19 120 GLY A O 1
ATOM 895 N N . GLU A 1 121 ? 6.292 -1.575 13.580 1.00 93.62 121 GLU A N 1
ATOM 896 C CA . GLU A 1 121 ? 7.536 -1.542 12.810 1.00 93.62 121 GLU A CA 1
ATOM 897 C C . GLU A 1 121 ? 7.369 -2.141 11.409 1.00 93.62 121 GLU A C 1
ATOM 899 O O . GLU A 1 121 ? 6.515 -2.995 11.157 1.00 93.62 121 GLU A O 1
ATOM 904 N N . MET A 1 122 ? 8.226 -1.695 10.490 1.00 95.69 122 MET A N 1
ATOM 905 C CA . MET A 1 122 ? 8.214 -2.163 9.111 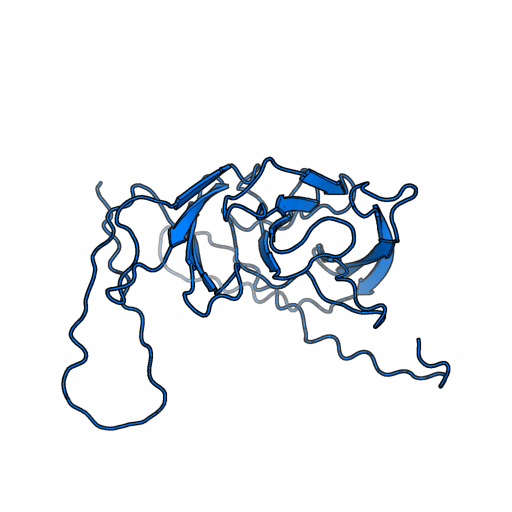1.00 95.69 122 MET A CA 1
ATOM 906 C C . MET A 1 122 ? 8.555 -3.654 9.035 1.00 95.69 122 MET A C 1
ATOM 908 O O . MET A 1 122 ? 9.624 -4.095 9.460 1.00 95.69 122 MET A O 1
ATOM 912 N N . VAL A 1 123 ? 7.664 -4.410 8.404 1.00 94.50 123 VAL A N 1
ATOM 913 C CA . VAL A 1 123 ? 7.839 -5.817 8.061 1.00 94.50 123 VAL A CA 1
ATOM 914 C C . VAL A 1 123 ? 8.159 -5.940 6.576 1.00 94.50 123 VAL A C 1
ATOM 916 O O . VAL A 1 123 ? 7.444 -5.437 5.708 1.00 94.50 123 VAL A O 1
ATOM 919 N N . LEU A 1 124 ? 9.236 -6.654 6.262 1.00 94.50 124 LEU A N 1
ATOM 920 C CA . LEU A 1 124 ? 9.623 -6.942 4.889 1.00 94.50 124 LEU A CA 1
ATOM 921 C C . LEU A 1 124 ? 8.855 -8.159 4.364 1.00 94.50 124 LEU A C 1
ATOM 923 O O . LEU A 1 124 ? 9.159 -9.288 4.738 1.00 94.50 124 LEU A O 1
ATOM 927 N N . LEU A 1 125 ? 7.921 -7.930 3.443 1.00 94.38 125 LEU A N 1
ATOM 928 C CA . LEU A 1 125 ? 7.126 -8.995 2.827 1.00 94.38 125 LEU A CA 1
ATOM 929 C C . LEU A 1 125 ? 7.916 -9.739 1.743 1.00 94.38 125 LEU A C 1
ATOM 931 O O . LEU A 1 125 ? 7.886 -10.963 1.651 1.00 94.38 125 LEU A O 1
ATOM 935 N N . SER A 1 126 ? 8.641 -9.004 0.891 1.00 95.50 126 SER A N 1
ATOM 936 C CA . SER A 1 126 ? 9.478 -9.612 -0.149 1.00 95.50 126 SER A CA 1
ATOM 937 C C . SER A 1 126 ? 10.500 -8.638 -0.719 1.00 95.50 126 SER A C 1
ATOM 939 O O . SER A 1 126 ? 10.143 -7.658 -1.362 1.00 95.50 126 SER A O 1
ATOM 941 N N . ARG A 1 127 ? 11.794 -8.977 -0.626 1.00 96.25 127 ARG A N 1
ATOM 942 C CA . ARG A 1 127 ? 12.890 -8.235 -1.298 1.00 96.25 127 ARG A CA 1
ATOM 943 C C . ARG A 1 127 ? 12.877 -8.354 -2.825 1.00 96.25 127 ARG A C 1
ATOM 945 O O . ARG A 1 127 ? 13.655 -7.677 -3.501 1.00 96.25 127 ARG A O 1
ATOM 952 N N . ARG A 1 128 ? 12.109 -9.308 -3.362 1.00 96.69 128 ARG A N 1
ATOM 953 C CA . ARG A 1 128 ? 12.124 -9.673 -4.786 1.00 96.69 128 ARG A CA 1
ATOM 954 C C . ARG A 1 128 ? 10.941 -9.087 -5.558 1.00 96.69 128 ARG A C 1
ATOM 956 O O . ARG A 1 128 ? 11.061 -8.930 -6.768 1.00 96.69 128 ARG A O 1
ATOM 963 N N . ALA A 1 129 ? 9.838 -8.780 -4.877 1.00 96.75 129 ALA A N 1
ATOM 964 C CA . ALA A 1 129 ? 8.710 -8.042 -5.435 1.00 96.75 129 ALA A CA 1
ATOM 965 C C . ALA A 1 129 ? 9.091 -6.559 -5.505 1.00 96.75 129 ALA A C 1
ATOM 967 O O . ALA A 1 129 ? 8.903 -5.841 -4.533 1.00 96.75 129 ALA A O 1
ATOM 968 N N . ARG A 1 130 ? 9.723 -6.132 -6.604 1.00 96.56 130 ARG A N 1
ATOM 969 C CA . ARG A 1 130 ? 10.294 -4.784 -6.747 1.00 96.56 130 ARG A CA 1
ATOM 970 C C . ARG A 1 130 ? 9.533 -3.961 -7.765 1.00 96.56 130 ARG A C 1
ATOM 972 O O . ARG A 1 130 ? 9.236 -4.450 -8.852 1.00 96.56 130 ARG A O 1
ATOM 979 N N . PHE A 1 131 ? 9.294 -2.706 -7.420 1.00 96.00 131 PHE A N 1
ATOM 980 C CA . PHE A 1 131 ? 8.695 -1.722 -8.308 1.00 96.00 131 PHE A CA 1
ATOM 981 C C . PHE A 1 131 ? 9.733 -0.669 -8.688 1.00 96.00 131 PHE A C 1
ATOM 983 O O . PHE A 1 131 ? 10.337 -0.043 -7.824 1.00 96.00 131 PHE A O 1
ATOM 990 N N . GLU A 1 132 ? 9.942 -0.499 -9.992 1.00 94.38 132 GLU A N 1
ATOM 991 C CA . GLU A 1 132 ? 11.009 0.348 -10.549 1.00 94.38 132 GLU A CA 1
ATOM 992 C C . GLU A 1 132 ? 10.463 1.420 -11.507 1.00 94.38 132 GLU A C 1
ATOM 994 O O . GLU A 1 132 ? 11.223 2.136 -12.160 1.00 94.38 132 GLU A O 1
ATOM 999 N N . LEU A 1 133 ? 9.134 1.534 -11.629 1.00 90.81 133 LEU A N 1
ATOM 1000 C CA . LEU A 1 133 ? 8.527 2.572 -12.455 1.00 90.81 133 LEU A CA 1
ATOM 1001 C C . LEU A 1 133 ? 8.542 3.896 -11.704 1.00 90.81 133 LEU A C 1
ATOM 1003 O O . LEU A 1 133 ? 8.118 3.998 -10.556 1.00 90.81 133 LEU A O 1
ATOM 1007 N N . ARG A 1 134 ? 9.002 4.937 -12.390 1.00 92.12 134 ARG A N 1
ATOM 1008 C CA . ARG A 1 134 ? 9.212 6.236 -11.769 1.00 92.12 134 ARG A CA 1
ATOM 1009 C C . ARG A 1 134 ? 7.885 6.918 -11.429 1.00 92.12 134 ARG A C 1
ATOM 1011 O O . ARG A 1 134 ? 7.113 7.246 -12.328 1.00 92.12 134 ARG A O 1
ATOM 1018 N N . THR A 1 135 ? 7.682 7.242 -10.155 1.00 89.25 135 THR A N 1
ATOM 1019 C CA . THR A 1 135 ? 6.496 7.960 -9.652 1.00 89.25 135 THR A CA 1
ATOM 1020 C C . THR A 1 135 ? 6.812 9.359 -9.118 1.00 89.25 135 THR A C 1
ATOM 1022 O O . THR A 1 135 ? 5.911 10.194 -9.071 1.00 89.25 135 THR A O 1
ATOM 1025 N N . ARG A 1 136 ? 8.085 9.660 -8.793 1.00 89.38 136 ARG A N 1
ATOM 1026 C CA . ARG A 1 136 ? 8.521 10.937 -8.173 1.00 89.38 136 ARG A CA 1
ATOM 1027 C C . ARG A 1 136 ? 7.760 11.251 -6.867 1.00 89.38 136 ARG A C 1
ATOM 1029 O O . ARG A 1 136 ? 7.278 12.367 -6.680 1.00 89.38 136 ARG A O 1
ATOM 1036 N N . GLY A 1 137 ? 7.646 10.253 -6.001 1.00 93.06 137 GLY A N 1
ATOM 1037 C CA . GLY A 1 137 ? 6.989 10.276 -4.698 1.00 93.06 137 GLY A CA 1
ATOM 1038 C C . GLY A 1 137 ? 6.010 9.106 -4.530 1.00 93.06 137 GLY A C 1
ATOM 1039 O O . GLY A 1 137 ? 5.772 8.360 -5.486 1.00 93.06 137 GLY A O 1
ATOM 1040 N N . PRO A 1 138 ? 5.415 8.945 -3.337 1.00 96.38 138 PRO A N 1
ATOM 1041 C CA . PRO A 1 138 ? 4.385 7.945 -3.093 1.00 96.38 138 PRO A CA 1
ATOM 1042 C C . PRO A 1 138 ? 3.173 8.163 -4.004 1.00 96.38 138 PRO A C 1
ATOM 1044 O O . PRO A 1 138 ? 2.678 9.288 -4.129 1.00 96.38 138 PRO A O 1
ATOM 1047 N N . VAL A 1 139 ? 2.652 7.089 -4.593 1.00 95.62 139 VAL A N 1
ATOM 1048 C CA . VAL A 1 139 ? 1.398 7.082 -5.360 1.00 95.62 139 VAL A CA 1
ATOM 1049 C C . VAL A 1 139 ? 0.464 6.019 -4.794 1.00 95.62 139 VAL A C 1
ATOM 1051 O O . VAL A 1 139 ? 0.841 4.854 -4.704 1.00 95.62 139 VAL A O 1
ATOM 1054 N N . PHE A 1 140 ? -0.764 6.402 -4.438 1.00 93.88 140 PHE A N 1
ATOM 1055 C CA . PHE A 1 140 ? -1.768 5.437 -3.992 1.00 93.88 140 PHE A CA 1
ATOM 1056 C C . PHE A 1 140 ? -2.294 4.627 -5.170 1.00 93.88 140 PHE A C 1
ATOM 1058 O O . PHE A 1 140 ? -2.812 5.189 -6.139 1.00 93.88 140 PHE A O 1
ATOM 1065 N N . LEU A 1 141 ? -2.146 3.311 -5.085 1.00 92.88 141 LEU A N 1
ATOM 1066 C CA . LEU A 1 141 ? -2.601 2.380 -6.102 1.00 92.88 141 LEU A CA 1
ATOM 1067 C C . LEU A 1 141 ? -2.878 1.024 -5.453 1.00 92.88 141 LEU A C 1
ATOM 1069 O O . LEU A 1 141 ? -2.039 0.510 -4.722 1.00 92.88 141 LEU A O 1
ATOM 1073 N N . ASP A 1 142 ? -4.044 0.449 -5.740 1.00 90.94 142 ASP A N 1
ATOM 1074 C CA . ASP A 1 142 ? -4.431 -0.865 -5.231 1.00 90.94 142 ASP A CA 1
ATOM 1075 C C . ASP A 1 142 ? -3.633 -1.970 -5.940 1.00 90.94 142 ASP A C 1
ATOM 1077 O O . ASP A 1 142 ? -3.903 -2.316 -7.092 1.00 90.94 142 ASP A O 1
ATOM 1081 N N . PHE A 1 143 ? -2.601 -2.475 -5.263 1.00 94.50 143 PHE A N 1
ATOM 1082 C CA . PHE A 1 143 ? -1.747 -3.559 -5.747 1.00 94.50 143 PHE A CA 1
ATOM 1083 C C . PHE A 1 143 ? -1.873 -4.846 -4.925 1.00 94.50 143 PHE A C 1
ATOM 1085 O O . PHE A 1 143 ? -1.112 -5.780 -5.172 1.00 94.50 143 PHE A O 1
ATOM 1092 N N . ALA A 1 144 ? -2.785 -4.905 -3.951 1.00 94.94 144 ALA A N 1
ATOM 1093 C CA . ALA A 1 144 ? -2.947 -6.055 -3.068 1.00 94.94 144 ALA A CA 1
ATOM 1094 C C . ALA A 1 144 ? -4.371 -6.604 -3.177 1.00 94.94 144 ALA A C 1
ATOM 1096 O O . ALA A 1 144 ? -5.321 -5.967 -2.730 1.00 94.94 144 ALA A O 1
ATOM 1097 N N . ARG A 1 145 ? -4.531 -7.779 -3.787 1.00 92.19 145 ARG A N 1
ATOM 1098 C CA . ARG A 1 145 ? -5.845 -8.373 -4.061 1.00 92.19 145 ARG A CA 1
ATOM 1099 C C . ARG A 1 145 ? -5.755 -9.888 -4.010 1.00 92.19 145 ARG A C 1
ATOM 1101 O O . ARG A 1 145 ? -4.768 -10.443 -4.465 1.00 92.19 145 ARG A O 1
ATOM 1108 N N . ASP A 1 146 ? -6.793 -10.529 -3.498 1.00 91.88 146 ASP A N 1
ATOM 1109 C CA . ASP A 1 146 ? -6.966 -11.979 -3.590 1.00 91.88 146 ASP A CA 1
ATOM 1110 C C . ASP A 1 146 ? -7.265 -12.360 -5.053 1.00 91.88 146 ASP A C 1
ATOM 1112 O O . ASP A 1 146 ? -8.344 -12.050 -5.569 1.00 91.88 146 ASP A O 1
ATOM 1116 N N . ILE A 1 147 ? -6.275 -12.914 -5.761 1.00 90.19 147 ILE A N 1
ATOM 1117 C CA . ILE A 1 147 ? -6.384 -13.255 -7.187 1.00 90.19 147 ILE A CA 1
ATOM 1118 C C . ILE A 1 147 ? -6.723 -14.732 -7.379 1.00 90.19 147 ILE A C 1
ATOM 1120 O O . ILE A 1 147 ? -7.453 -15.053 -8.321 1.00 90.19 147 ILE A O 1
ATOM 1124 N N . ASP A 1 148 ? -6.218 -15.615 -6.517 1.00 89.88 148 ASP A N 1
ATOM 1125 C CA . ASP A 1 148 ? -6.484 -17.059 -6.572 1.00 89.88 148 ASP A CA 1
ATOM 1126 C C . ASP A 1 148 ? -7.631 -17.520 -5.651 1.00 89.88 148 ASP A C 1
ATOM 1128 O O . ASP A 1 148 ? -7.906 -18.713 -5.545 1.00 89.88 148 ASP A O 1
ATOM 1132 N N . SER A 1 149 ? -8.374 -16.574 -5.066 1.00 90.00 149 SER A N 1
ATOM 1133 C CA . SER A 1 149 ? -9.531 -16.828 -4.195 1.00 90.00 149 SER A CA 1
ATOM 1134 C C . SER A 1 149 ? -9.195 -17.690 -2.973 1.00 90.00 149 SER A C 1
ATOM 1136 O O . SER A 1 149 ? -10.066 -18.394 -2.449 1.00 90.00 149 SER A O 1
ATOM 1138 N N . ASP A 1 150 ? -7.945 -17.646 -2.502 1.00 87.88 150 ASP A N 1
ATOM 1139 C CA . ASP A 1 150 ? -7.503 -18.386 -1.318 1.00 87.88 150 ASP A CA 1
ATOM 1140 C C . ASP A 1 150 ? -7.849 -17.677 0.008 1.00 87.88 150 ASP A C 1
ATOM 1142 O O . ASP A 1 150 ? -7.664 -18.236 1.098 1.00 87.88 150 ASP A O 1
ATOM 1146 N N . GLY A 1 151 ? -8.416 -16.468 -0.077 1.00 87.00 151 GLY A N 1
ATOM 1147 C CA . GLY A 1 151 ? -8.835 -15.649 1.055 1.00 87.00 151 GLY A CA 1
ATOM 1148 C C . GLY A 1 151 ? -7.717 -14.811 1.679 1.00 87.00 151 GLY A C 1
ATOM 1149 O O . GLY A 1 151 ? -7.959 -14.155 2.708 1.00 87.00 151 GLY A O 1
ATOM 1150 N N . ASN A 1 152 ? -6.514 -14.828 1.102 1.00 90.19 152 ASN A N 1
ATOM 1151 C CA . ASN A 1 152 ? -5.410 -13.940 1.436 1.00 90.19 152 ASN A CA 1
ATOM 1152 C C . ASN A 1 152 ? -5.085 -13.008 0.256 1.00 90.19 152 ASN A C 1
ATOM 1154 O O . ASN A 1 152 ? -5.531 -13.216 -0.866 1.00 90.19 152 ASN A O 1
ATOM 1158 N N . LEU A 1 153 ? -4.378 -11.907 0.521 1.00 93.88 153 LEU A N 1
ATOM 1159 C CA . LEU A 1 153 ? -4.112 -10.912 -0.517 1.00 93.88 153 LEU A CA 1
ATOM 1160 C C . LEU A 1 153 ? -2.785 -11.190 -1.221 1.00 93.88 153 LEU A C 1
ATOM 1162 O O . LEU A 1 153 ? -1.715 -11.152 -0.613 1.00 93.88 153 LEU A O 1
ATOM 1166 N N . ASP A 1 154 ? -2.845 -11.327 -2.538 1.00 95.19 154 ASP A N 1
ATOM 1167 C CA . ASP A 1 154 ? -1.679 -11.415 -3.409 1.00 95.19 154 ASP A CA 1
ATOM 1168 C C . ASP A 1 154 ? -1.156 -10.033 -3.790 1.00 95.19 154 ASP A C 1
ATOM 1170 O O . ASP A 1 154 ? -1.873 -9.034 -3.724 1.00 95.19 154 ASP A O 1
ATOM 1174 N N . LEU A 1 155 ? 0.097 -9.963 -4.252 1.00 96.62 155 LEU A N 1
ATOM 1175 C CA . LEU A 1 155 ? 0.680 -8.714 -4.747 1.00 96.62 155 LEU A CA 1
ATOM 1176 C C . LEU A 1 155 ? 0.715 -8.681 -6.277 1.00 96.62 155 LEU A C 1
ATOM 1178 O O . LEU A 1 155 ? 1.238 -9.581 -6.940 1.00 96.62 155 LEU A O 1
ATOM 1182 N N 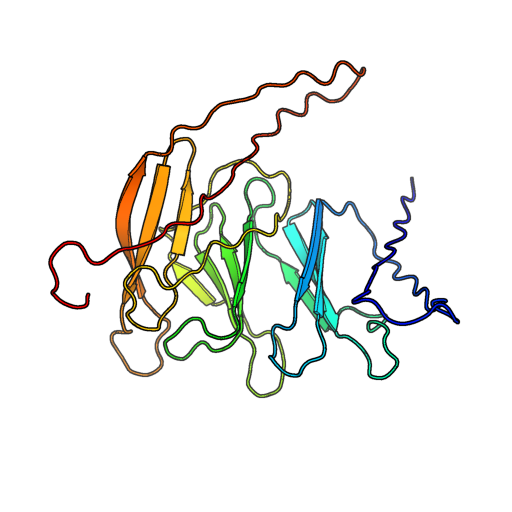. LEU A 1 156 ? 0.235 -7.576 -6.834 1.00 96.69 156 LEU A N 1
ATOM 1183 C CA . LEU A 1 156 ? 0.321 -7.220 -8.242 1.00 96.69 156 LEU A CA 1
ATOM 1184 C C . LEU A 1 156 ? 1.420 -6.178 -8.413 1.00 96.69 156 LEU A C 1
ATOM 1186 O O . LEU A 1 156 ? 1.239 -5.020 -8.071 1.00 96.69 156 LEU A O 1
ATOM 1190 N N . VAL A 1 157 ? 2.572 -6.561 -8.953 1.00 96.69 157 VAL A N 1
ATOM 1191 C CA . VAL A 1 157 ? 3.722 -5.658 -9.089 1.00 96.69 157 VAL A CA 1
ATOM 1192 C C . VAL A 1 157 ? 3.774 -5.102 -10.512 1.00 96.69 157 VAL A C 1
ATOM 1194 O O . VAL A 1 157 ? 4.106 -5.855 -11.435 1.00 96.69 157 VAL A O 1
ATOM 1197 N N . PRO A 1 158 ? 3.465 -3.810 -10.737 1.00 93.06 158 PRO A N 1
ATOM 1198 C CA . PRO A 1 158 ? 3.527 -3.236 -12.071 1.00 93.06 158 PRO A CA 1
ATOM 1199 C C . PRO A 1 158 ? 4.974 -3.074 -12.536 1.00 93.06 158 PRO A C 1
ATOM 1201 O O . PRO A 1 158 ? 5.842 -2.601 -11.806 1.00 93.06 158 PRO A O 1
ATOM 1204 N N . ALA A 1 159 ? 5.207 -3.413 -13.793 1.00 88.06 159 ALA A N 1
ATOM 1205 C CA . ALA A 1 159 ? 6.436 -3.179 -14.534 1.00 88.06 159 ALA A CA 1
ATOM 1206 C C . ALA A 1 159 ? 6.078 -2.619 -15.923 1.00 88.06 159 ALA A C 1
ATOM 1208 O O . ALA A 1 159 ? 4.904 -2.558 -16.285 1.00 88.06 159 ALA A O 1
ATOM 1209 N N . LEU A 1 160 ? 7.075 -2.176 -16.698 1.00 81.25 160 LEU A N 1
ATOM 1210 C CA . LEU A 1 160 ? 6.863 -1.373 -17.920 1.00 81.25 160 LEU A CA 1
ATOM 1211 C C . LEU A 1 160 ? 5.795 -1.943 -18.874 1.00 81.25 160 LEU A C 1
ATOM 1213 O O . LEU A 1 160 ? 4.928 -1.212 -19.353 1.00 81.25 160 LEU A O 1
ATOM 1217 N N . GLU A 1 161 ? 5.844 -3.251 -19.124 1.00 83.94 161 GLU A N 1
ATOM 1218 C CA . GLU A 1 161 ? 4.949 -3.948 -20.062 1.00 83.94 161 GLU A CA 1
ATOM 1219 C C . GLU A 1 161 ? 4.276 -5.174 -19.438 1.00 83.94 161 GLU A C 1
ATOM 1221 O O . GLU A 1 161 ? 3.661 -5.992 -20.126 1.00 83.94 161 GLU A O 1
ATOM 1226 N N . THR A 1 162 ? 4.414 -5.348 -18.125 1.00 88.75 162 THR A N 1
ATOM 1227 C CA . THR A 1 162 ? 3.888 -6.524 -17.434 1.00 88.75 162 THR A CA 1
ATOM 1228 C C . THR A 1 162 ? 3.377 -6.169 -16.055 1.00 88.75 162 THR A C 1
ATOM 1230 O O . THR A 1 162 ? 3.911 -5.276 -15.409 1.00 88.75 162 THR A O 1
ATOM 1233 N N . ILE A 1 163 ? 2.425 -6.944 -15.561 1.00 92.31 163 ILE A N 1
ATOM 1234 C CA . ILE A 1 163 ? 2.132 -7.037 -14.135 1.00 92.31 163 ILE A CA 1
ATOM 1235 C C . ILE A 1 163 ? 2.672 -8.383 -13.666 1.00 92.31 163 ILE A C 1
ATOM 1237 O O . ILE A 1 163 ? 2.321 -9.428 -14.217 1.00 92.31 163 ILE A O 1
ATOM 1241 N N . GLU A 1 164 ? 3.567 -8.371 -12.685 1.00 95.62 164 GLU A N 1
ATOM 1242 C CA . GLU A 1 164 ? 3.996 -9.602 -12.031 1.00 95.62 164 GLU A CA 1
ATOM 1243 C C . GLU A 1 164 ? 2.986 -9.973 -10.944 1.00 95.62 164 GLU A C 1
ATOM 1245 O O . GLU A 1 164 ? 2.661 -9.147 -10.096 1.00 95.62 164 GLU A O 1
ATOM 1250 N N . VAL A 1 165 ? 2.517 -11.219 -10.953 1.00 96.31 165 VAL A N 1
ATOM 1251 C CA . VAL A 1 165 ? 1.606 -11.748 -9.930 1.00 96.31 165 VAL A CA 1
ATOM 1252 C C . VAL A 1 165 ? 2.424 -12.521 -8.909 1.00 96.31 165 VAL A C 1
ATOM 1254 O O . VAL A 1 165 ? 3.145 -13.466 -9.257 1.00 96.31 165 VAL A O 1
ATOM 1257 N N . TRP A 1 166 ? 2.316 -12.116 -7.653 1.00 97.38 166 TRP A N 1
ATOM 1258 C CA . TRP A 1 166 ? 3.012 -12.701 -6.519 1.00 97.38 166 TRP A CA 1
ATOM 1259 C C . TRP A 1 166 ? 1.995 -13.282 -5.556 1.00 97.38 166 TRP A C 1
ATOM 1261 O O . TRP A 1 166 ? 1.400 -12.543 -4.779 1.00 97.38 166 TRP A O 1
ATOM 1271 N N . LEU A 1 167 ? 1.842 -14.603 -5.611 1.00 95.62 167 LEU A N 1
ATOM 1272 C CA . LEU A 1 167 ? 0.892 -15.291 -4.755 1.00 95.62 167 LEU A CA 1
ATOM 1273 C C . LEU A 1 167 ? 1.415 -15.350 -3.329 1.00 95.62 167 LEU A C 1
ATOM 1275 O O . LEU A 1 167 ? 2.599 -15.671 -3.109 1.00 95.62 167 LEU A O 1
ATOM 1279 N N . GLN A 1 168 ? 0.533 -15.061 -2.385 1.00 94.44 168 GLN A N 1
ATOM 1280 C CA . GLN A 1 168 ? 0.800 -15.292 -0.983 1.00 94.44 168 GLN A CA 1
ATOM 1281 C C . GLN A 1 168 ? 0.847 -16.798 -0.725 1.00 94.44 168 GLN A C 1
ATOM 1283 O O . GLN A 1 168 ? 0.165 -17.614 -1.345 1.00 94.44 168 GLN A O 1
ATOM 1288 N N . ARG A 1 169 ? 1.751 -17.207 0.156 1.00 89.25 169 ARG A N 1
ATOM 1289 C CA . ARG A 1 169 ? 1.858 -18.579 0.630 1.00 89.25 169 ARG A CA 1
ATOM 1290 C C . ARG A 1 169 ? 1.755 -18.572 2.144 1.00 89.25 169 ARG A C 1
ATOM 1292 O O . ARG A 1 169 ? 2.264 -17.640 2.779 1.00 89.25 169 ARG A O 1
ATOM 1299 N N . PRO A 1 170 ? 1.112 -19.601 2.723 1.00 75.44 170 PRO A N 1
ATOM 1300 C CA . PRO A 1 170 ? 1.069 -19.729 4.163 1.00 75.44 170 PRO A CA 1
ATOM 1301 C C . PRO A 1 170 ? 2.504 -19.716 4.706 1.00 75.44 170 PRO A C 1
ATOM 1303 O O . PRO A 1 170 ? 3.403 -20.284 4.070 1.00 75.44 170 PRO A O 1
ATOM 1306 N N . PRO A 1 171 ? 2.734 -19.047 5.845 1.00 76.44 171 PRO A N 1
ATOM 1307 C CA . PRO A 1 171 ? 4.041 -19.051 6.479 1.00 76.44 171 PRO A CA 1
ATOM 1308 C C . PRO A 1 171 ? 4.462 -20.483 6.830 1.00 76.44 171 PRO A C 1
ATOM 1310 O O . PRO A 1 171 ? 3.619 -21.368 7.000 1.00 76.44 171 PRO A O 1
ATOM 1313 N N . ARG A 1 172 ? 5.775 -20.717 6.936 1.00 77.50 172 ARG A N 1
ATOM 1314 C CA . ARG A 1 172 ? 6.306 -22.036 7.318 1.00 77.50 172 ARG A CA 1
ATOM 1315 C C . ARG A 1 172 ? 5.921 -22.400 8.743 1.00 77.50 172 ARG A C 1
ATOM 1317 O O . ARG A 1 172 ? 5.493 -23.529 8.971 1.00 77.50 172 ARG A O 1
ATOM 1324 N N . ASP A 1 173 ? 6.040 -21.434 9.649 1.00 80.81 173 ASP A N 1
ATOM 1325 C CA . ASP A 1 173 ? 5.708 -21.581 11.058 1.00 80.81 173 ASP A CA 1
ATOM 1326 C C . ASP A 1 173 ? 4.543 -20.648 11.450 1.00 80.81 173 ASP A C 1
ATOM 1328 O O . ASP A 1 173 ? 4.430 -19.526 10.940 1.00 80.81 173 ASP A O 1
ATOM 1332 N N . PRO A 1 174 ? 3.640 -21.076 12.355 1.00 73.44 174 PRO A N 1
ATOM 1333 C CA . PRO A 1 174 ? 2.581 -20.212 12.866 1.00 73.44 174 PRO A CA 1
ATOM 1334 C C . PRO A 1 174 ? 3.157 -18.958 13.537 1.00 73.44 174 PRO A C 1
ATOM 1336 O O . PRO A 1 174 ? 3.904 -19.056 14.506 1.00 73.44 174 PRO A O 1
ATOM 1339 N N . GLY A 1 175 ? 2.770 -17.778 13.047 1.00 74.31 175 GLY A N 1
ATOM 1340 C CA . GLY A 1 175 ? 3.230 -16.486 13.572 1.00 74.31 175 GLY A CA 1
ATOM 1341 C C . GLY A 1 175 ? 4.317 -15.805 12.739 1.00 74.31 175 GLY A C 1
ATOM 1342 O O . GLY A 1 175 ? 4.588 -14.628 12.971 1.00 74.31 175 GLY A O 1
ATOM 1343 N N . ASP A 1 176 ? 4.876 -16.484 11.736 1.00 82.25 176 ASP A N 1
ATOM 1344 C CA . ASP A 1 176 ? 5.780 -15.849 10.778 1.00 82.25 176 ASP A CA 1
ATOM 1345 C C . ASP A 1 176 ? 5.031 -14.945 9.793 1.00 82.25 176 ASP A C 1
ATOM 1347 O O . ASP A 1 176 ? 3.848 -15.129 9.489 1.00 82.25 176 ASP A O 1
ATOM 1351 N N . SER A 1 177 ? 5.757 -13.968 9.248 1.00 81.31 177 SER A N 1
ATOM 1352 C CA . SER A 1 177 ? 5.251 -13.131 8.159 1.00 81.31 177 SER A CA 1
ATOM 1353 C C . SER A 1 177 ? 4.944 -13.976 6.916 1.00 81.31 177 SER A C 1
ATOM 1355 O O . SER A 1 177 ? 5.655 -14.948 6.645 1.00 81.31 177 SER A O 1
ATOM 1357 N N . PRO A 1 178 ? 3.917 -13.612 6.132 1.00 87.88 178 PRO A N 1
ATOM 1358 C CA . PRO A 1 178 ? 3.575 -14.354 4.927 1.00 87.88 178 PRO A CA 1
ATOM 1359 C C . PRO A 1 178 ? 4.713 -14.339 3.899 1.00 87.88 178 PRO A C 1
ATOM 1361 O O . PRO A 1 178 ? 5.397 -13.330 3.718 1.00 87.88 178 PRO A O 1
ATOM 1364 N N . GLU A 1 179 ? 4.885 -15.454 3.186 1.00 90.69 179 GLU A N 1
ATOM 1365 C CA . GLU A 1 179 ? 5.838 -15.545 2.079 1.00 90.69 179 GLU A CA 1
ATOM 1366 C C . GLU A 1 179 ? 5.141 -15.215 0.752 1.00 90.69 179 GLU A C 1
ATOM 1368 O O . GLU A 1 179 ? 4.060 -15.721 0.470 1.00 90.69 179 GLU A O 1
ATOM 1373 N N . PHE A 1 180 ? 5.793 -14.438 -0.116 1.00 94.56 180 PHE A N 1
ATOM 1374 C CA . PHE A 1 180 ? 5.285 -14.145 -1.460 1.00 94.56 180 PHE A CA 1
ATOM 1375 C C . PHE A 1 180 ? 6.146 -14.797 -2.537 1.00 94.56 180 PHE A C 1
ATOM 1377 O O . PHE A 1 180 ? 7.369 -14.602 -2.594 1.00 94.56 180 PHE A O 1
ATOM 1384 N N . ARG A 1 181 ? 5.511 -15.537 -3.451 1.00 94.75 181 ARG A N 1
ATOM 1385 C CA . ARG A 1 181 ? 6.190 -16.190 -4.579 1.00 94.75 181 ARG A CA 1
ATOM 1386 C C . ARG A 1 181 ? 5.623 -15.700 -5.901 1.00 94.75 181 ARG A C 1
ATOM 1388 O O . ARG A 1 181 ? 4.435 -15.831 -6.168 1.00 94.75 181 ARG A O 1
ATOM 1395 N N . LYS A 1 182 ? 6.507 -15.200 -6.768 1.00 95.81 182 LYS A N 1
ATOM 1396 C CA . LYS A 1 182 ? 6.158 -14.870 -8.152 1.00 95.81 182 LYS A CA 1
ATOM 1397 C C . LYS A 1 182 ? 5.596 -16.112 -8.839 1.00 95.81 182 LYS A C 1
ATOM 1399 O O . LYS A 1 182 ? 6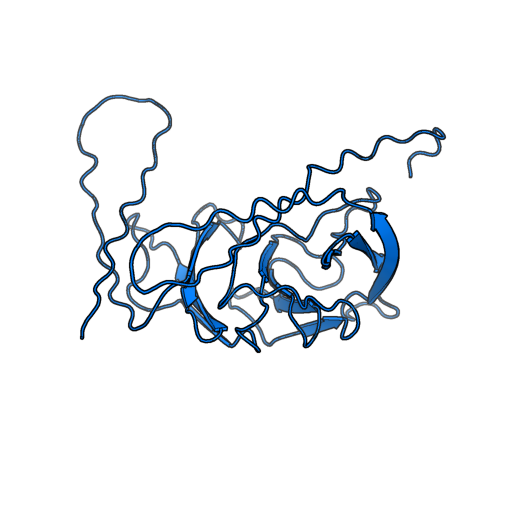.303 -17.113 -8.956 1.00 95.81 182 LYS A O 1
ATOM 1404 N N . SER A 1 183 ? 4.347 -16.021 -9.271 1.00 94.44 183 SER A N 1
ATOM 1405 C CA . SER A 1 183 ? 3.618 -17.096 -9.940 1.00 94.44 183 SER A CA 1
ATOM 1406 C C . SER A 1 183 ? 3.543 -16.851 -11.443 1.00 94.44 183 SER A C 1
ATOM 1408 O O . SER A 1 183 ? 3.794 -17.756 -12.235 1.00 94.44 183 SER A O 1
ATOM 1410 N N . ALA A 1 184 ? 3.289 -15.602 -11.850 1.00 92.06 184 ALA A N 1
ATOM 1411 C CA . ALA A 1 184 ? 3.094 -15.262 -13.254 1.00 92.06 184 ALA A CA 1
ATOM 1412 C C . ALA A 1 184 ? 3.610 -13.863 -13.615 1.00 92.06 184 ALA A C 1
ATOM 1414 O O . ALA A 1 184 ? 3.892 -13.022 -12.759 1.00 92.06 184 ALA A O 1
ATOM 1415 N N . ARG A 1 185 ? 3.706 -13.621 -14.925 1.00 92.50 185 ARG A N 1
ATOM 1416 C CA . ARG A 1 185 ? 3.856 -12.297 -15.532 1.00 92.50 185 ARG A CA 1
ATOM 1417 C C . ARG A 1 185 ? 2.786 -12.146 -16.595 1.00 92.50 185 ARG A C 1
ATOM 1419 O O . ARG A 1 185 ? 2.759 -12.918 -17.549 1.00 92.50 185 ARG A O 1
ATOM 1426 N N . ILE A 1 186 ? 1.920 -11.163 -16.421 1.00 89.06 186 ILE A N 1
ATOM 1427 C CA . ILE A 1 186 ? 0.840 -10.861 -17.352 1.00 89.06 186 ILE A CA 1
ATOM 1428 C C . ILE A 1 186 ? 1.305 -9.697 -18.212 1.00 89.06 186 ILE A C 1
ATOM 1430 O O . ILE A 1 186 ? 1.546 -8.612 -17.689 1.00 89.06 186 ILE A O 1
ATOM 1434 N N . SER A 1 187 ? 1.450 -9.908 -19.518 1.00 87.69 187 SER A N 1
ATOM 1435 C CA . SER A 1 187 ? 1.751 -8.820 -20.449 1.00 87.69 187 SER A CA 1
ATOM 1436 C C . SER A 1 187 ? 0.573 -7.859 -20.529 1.00 87.69 187 SER A C 1
ATOM 1438 O O . SER A 1 187 ? -0.553 -8.264 -20.820 1.00 87.69 187 SER A O 1
ATOM 1440 N N . VAL A 1 188 ? 0.842 -6.578 -20.315 1.00 78.38 188 VAL A N 1
ATOM 1441 C CA . VAL A 1 188 ? -0.141 -5.510 -20.468 1.00 78.38 188 VAL A CA 1
ATOM 1442 C C . VAL A 1 188 ? 0.268 -4.701 -21.686 1.00 78.38 188 VAL A C 1
ATOM 1444 O O . VAL A 1 188 ? 1.404 -4.245 -21.789 1.00 78.38 188 VAL A O 1
ATOM 1447 N N . LYS A 1 189 ? -0.653 -4.523 -22.636 1.00 60.94 189 LYS A N 1
ATOM 1448 C CA . LYS A 1 189 ? -0.429 -3.591 -23.743 1.00 60.94 189 LYS A CA 1
ATOM 1449 C C . LYS A 1 189 ? -0.497 -2.169 -23.190 1.00 60.94 189 LYS A C 1
ATOM 1451 O O . LYS A 1 189 ? -1.575 -1.588 -23.102 1.00 60.94 189 LYS A O 1
ATOM 1456 N N . SER A 1 190 ? 0.647 -1.627 -22.796 1.00 48.69 190 SER A N 1
ATOM 1457 C CA . SER A 1 190 ? 0.777 -0.235 -22.380 1.00 48.69 190 SER A CA 1
ATOM 1458 C C . SER A 1 190 ? 0.659 0.666 -23.615 1.00 48.69 190 SER A C 1
ATOM 1460 O O . SER A 1 190 ? 1.551 0.680 -24.461 1.00 48.69 190 SER A O 1
ATOM 1462 N N . SER A 1 191 ? -0.428 1.430 -23.752 1.00 43.84 191 SER A N 1
ATOM 1463 C CA . SER A 1 191 ? -0.439 2.577 -24.666 1.00 43.84 191 SER A CA 1
ATOM 1464 C C . SER A 1 191 ? 0.333 3.713 -23.996 1.00 43.84 191 SER A C 1
ATOM 1466 O O . SER A 1 191 ? -0.135 4.295 -23.016 1.00 43.84 191 SER A O 1
ATOM 1468 N N . VAL A 1 192 ? 1.539 4.003 -24.483 1.00 44.19 192 VAL A N 1
ATOM 1469 C CA . VAL A 1 192 ? 2.318 5.160 -24.031 1.00 44.19 192 VAL A CA 1
ATOM 1470 C C . VAL A 1 192 ? 1.723 6.412 -24.676 1.00 44.19 192 VAL A C 1
ATOM 1472 O O . VAL A 1 192 ? 2.105 6.783 -25.781 1.00 44.19 192 VAL A O 1
ATOM 1475 N N . ASP A 1 193 ? 0.781 7.067 -23.995 1.00 39.41 193 ASP A N 1
ATOM 1476 C CA . ASP A 1 193 ? 0.368 8.430 -24.350 1.00 39.41 193 ASP A CA 1
ATOM 1477 C C . ASP A 1 193 ? 1.423 9.410 -23.823 1.00 39.41 193 ASP A C 1
ATOM 1479 O O . ASP A 1 193 ? 1.320 9.961 -22.727 1.00 39.41 193 ASP A O 1
ATOM 1483 N N . SER A 1 194 ? 2.486 9.616 -24.597 1.00 37.69 194 SER A N 1
ATOM 1484 C CA . SER A 1 194 ? 3.427 10.713 -24.373 1.00 37.69 194 SER A CA 1
ATOM 1485 C C . SER A 1 194 ? 2.785 12.024 -24.834 1.00 37.69 194 SER A C 1
ATOM 1487 O O . SER A 1 194 ? 2.936 12.437 -25.982 1.00 37.69 194 SER A O 1
ATOM 1489 N N . GLY A 1 195 ? 2.027 12.667 -23.947 1.00 35.91 195 GLY A N 1
ATOM 1490 C CA . GLY A 1 195 ? 1.513 14.016 -24.166 1.00 35.91 195 GLY A CA 1
ATOM 1491 C C . GLY A 1 195 ? 2.523 15.067 -23.709 1.00 35.91 195 GLY A C 1
ATOM 1492 O O . GLY A 1 195 ? 2.680 15.283 -22.511 1.00 35.91 195 GLY A O 1
ATOM 1493 N N . THR A 1 196 ? 3.179 15.759 -24.642 1.00 33.94 196 THR A N 1
ATOM 1494 C CA . THR A 1 196 ? 3.922 16.995 -24.349 1.00 33.94 196 THR A CA 1
ATOM 1495 C C . THR A 1 196 ? 2.928 18.080 -23.940 1.00 33.94 196 THR A C 1
ATOM 1497 O O . THR A 1 196 ? 2.249 18.670 -24.783 1.00 33.94 196 THR A O 1
ATOM 1500 N N . ALA A 1 197 ? 2.819 18.359 -22.640 1.00 39.53 197 ALA A N 1
ATOM 1501 C CA . ALA A 1 197 ? 2.175 19.580 -22.180 1.00 39.53 197 ALA A CA 1
ATOM 1502 C C . ALA A 1 197 ? 3.091 20.749 -22.560 1.00 39.53 197 ALA A C 1
ATOM 1504 O O . ALA A 1 197 ? 4.110 20.996 -21.925 1.00 39.53 197 ALA A O 1
ATOM 1505 N N . ASN A 1 198 ? 2.743 21.443 -23.641 1.00 39.16 198 ASN A N 1
ATOM 1506 C CA . ASN A 1 198 ? 3.486 22.583 -24.164 1.00 39.16 198 ASN A CA 1
ATOM 1507 C C . ASN A 1 198 ? 3.317 23.792 -23.217 1.00 39.16 198 ASN A C 1
ATOM 1509 O O . ASN A 1 198 ? 2.533 24.707 -23.470 1.00 39.16 198 ASN A O 1
ATOM 1513 N N . ARG A 1 199 ? 4.005 23.773 -22.072 1.00 37.41 199 ARG A N 1
ATOM 1514 C CA . ARG A 1 199 ? 4.214 24.926 -21.192 1.00 37.41 199 ARG A CA 1
ATOM 1515 C C . ARG A 1 199 ? 5.674 24.926 -20.763 1.00 37.41 199 ARG A C 1
ATOM 1517 O O . ARG A 1 199 ? 6.179 23.944 -20.234 1.00 37.41 199 ARG A O 1
ATOM 1524 N N . ILE A 1 200 ? 6.332 26.047 -21.039 1.00 37.50 200 ILE A N 1
ATOM 1525 C CA . ILE A 1 200 ? 7.729 26.345 -20.718 1.00 37.50 200 ILE A CA 1
ATOM 1526 C C . ILE A 1 200 ? 8.043 25.883 -19.284 1.00 37.50 200 ILE A C 1
ATOM 1528 O O . ILE A 1 200 ? 7.530 26.471 -18.333 1.00 37.50 200 ILE A O 1
ATOM 1532 N N . GLY A 1 201 ? 8.880 24.847 -19.148 1.00 40.00 201 GLY A N 1
ATOM 1533 C CA . GLY A 1 201 ? 9.559 24.501 -17.894 1.00 40.00 201 GLY A CA 1
ATOM 1534 C C . GLY A 1 201 ? 9.277 23.137 -17.253 1.00 40.00 201 GLY A C 1
ATOM 1535 O O . GLY A 1 201 ? 9.992 22.816 -16.313 1.00 40.00 201 GLY A O 1
ATOM 1536 N N . ASP A 1 202 ? 8.329 22.324 -17.736 1.00 36.81 202 ASP A N 1
ATOM 1537 C CA . ASP A 1 202 ? 8.047 20.999 -17.148 1.00 36.81 202 ASP A CA 1
ATOM 1538 C C . ASP A 1 202 ? 8.152 19.867 -18.188 1.00 36.81 202 ASP A C 1
ATOM 1540 O O . ASP A 1 202 ? 7.182 19.526 -18.864 1.00 36.81 202 ASP A O 1
ATOM 1544 N N . ASP A 1 203 ? 9.319 19.215 -18.261 1.00 34.78 203 ASP A N 1
ATOM 1545 C CA . ASP A 1 203 ? 9.495 17.894 -18.897 1.00 34.78 203 ASP A CA 1
ATOM 1546 C C . ASP A 1 203 ? 8.905 16.793 -17.988 1.00 34.78 203 ASP A C 1
ATOM 1548 O O . ASP A 1 203 ? 9.577 15.911 -17.429 1.00 34.78 203 ASP A O 1
ATOM 1552 N N . ALA A 1 204 ? 7.592 16.865 -17.781 1.00 37.72 204 ALA A N 1
ATOM 1553 C CA . ALA A 1 204 ? 6.831 15.843 -17.088 1.00 37.72 204 ALA A CA 1
ATOM 1554 C C . ALA A 1 204 ? 6.376 14.777 -18.095 1.00 37.72 204 ALA A C 1
ATOM 1556 O O . ALA A 1 204 ? 5.220 14.741 -18.505 1.00 37.72 204 ALA A O 1
ATOM 1557 N N . LEU A 1 205 ? 7.277 13.859 -18.460 1.00 39.16 205 LEU A N 1
ATOM 1558 C CA . LEU A 1 205 ? 6.848 12.520 -18.868 1.00 39.16 205 LEU A CA 1
ATOM 1559 C C . LEU A 1 205 ? 6.079 11.918 -17.686 1.00 39.16 205 LEU A C 1
ATOM 1561 O O . LEU A 1 205 ? 6.674 11.629 -16.644 1.00 39.16 205 LEU A O 1
ATOM 1565 N N . TYR A 1 206 ? 4.763 11.784 -17.828 1.00 39.22 206 TYR A N 1
ATOM 1566 C CA . TYR A 1 206 ? 3.927 11.011 -16.919 1.00 39.22 206 TYR A CA 1
ATOM 1567 C C . TYR A 1 206 ? 3.506 9.727 -17.635 1.00 39.22 206 TYR A C 1
ATOM 1569 O O . TYR A 1 206 ? 2.986 9.761 -18.746 1.00 39.22 206 TYR A O 1
ATOM 1577 N N . GLN A 1 207 ? 3.758 8.578 -17.011 1.00 40.50 207 GLN A N 1
ATOM 1578 C CA . GLN A 1 207 ? 3.198 7.305 -17.451 1.00 40.50 207 GLN A CA 1
ATOM 1579 C C . GLN A 1 207 ? 1.925 7.060 -16.651 1.00 40.50 207 GLN A C 1
ATOM 1581 O O . GLN A 1 207 ? 1.955 6.954 -15.426 1.00 40.50 207 GLN A O 1
ATOM 1586 N N . ARG A 1 208 ? 0.784 6.992 -17.338 1.00 40.59 208 ARG A N 1
ATOM 1587 C CA . ARG A 1 208 ? -0.483 6.629 -16.705 1.00 40.59 208 ARG A CA 1
ATOM 1588 C C . ARG A 1 208 ? -0.598 5.109 -16.679 1.00 40.59 208 ARG A C 1
ATOM 1590 O O . ARG A 1 208 ? -1.090 4.509 -17.628 1.00 40.59 208 ARG A O 1
ATOM 1597 N N . ILE A 1 209 ? -0.153 4.494 -15.591 1.00 49.16 209 ILE A N 1
ATOM 1598 C CA . ILE A 1 209 ? -0.358 3.063 -15.359 1.00 49.16 209 ILE A CA 1
ATOM 1599 C C . ILE A 1 209 ? -1.775 2.896 -14.810 1.00 49.16 209 ILE A C 1
ATOM 1601 O O . ILE A 1 209 ? -2.100 3.404 -13.740 1.00 49.16 209 ILE A O 1
ATOM 1605 N N . ARG A 1 210 ? -2.640 2.215 -15.560 1.00 46.12 210 ARG A N 1
ATOM 1606 C CA . ARG A 1 210 ? -3.886 1.660 -15.026 1.00 46.12 210 ARG A CA 1
ATOM 1607 C C . ARG A 1 210 ? -3.669 0.166 -14.862 1.00 46.12 210 ARG A C 1
ATOM 1609 O O . ARG A 1 210 ? -3.428 -0.509 -15.858 1.00 46.12 210 ARG A O 1
ATOM 1616 N N . ILE A 1 211 ? -3.763 -0.332 -13.632 1.00 51.66 211 ILE A N 1
ATOM 1617 C CA . ILE A 1 211 ? -3.968 -1.764 -13.425 1.00 51.66 211 ILE A CA 1
ATOM 1618 C C . ILE A 1 211 ? -5.416 -2.037 -13.845 1.00 51.66 211 ILE A C 1
ATOM 1620 O O . ILE A 1 211 ? -6.324 -1.421 -13.282 1.00 51.66 211 ILE A O 1
ATOM 1624 N N . PRO A 1 212 ? -5.651 -2.842 -14.895 1.00 40.16 212 PRO A N 1
ATOM 1625 C CA . PRO A 1 212 ? -7.007 -3.212 -15.265 1.00 40.16 212 PRO A CA 1
ATOM 1626 C C . PRO A 1 212 ? -7.627 -4.040 -14.137 1.00 40.16 212 PRO A C 1
ATOM 1628 O O . PRO A 1 212 ? -6.917 -4.793 -13.472 1.00 40.16 212 PRO A O 1
ATOM 1631 N N . ASP A 1 213 ? -8.945 -3.935 -13.954 1.00 42.66 213 ASP A N 1
ATOM 1632 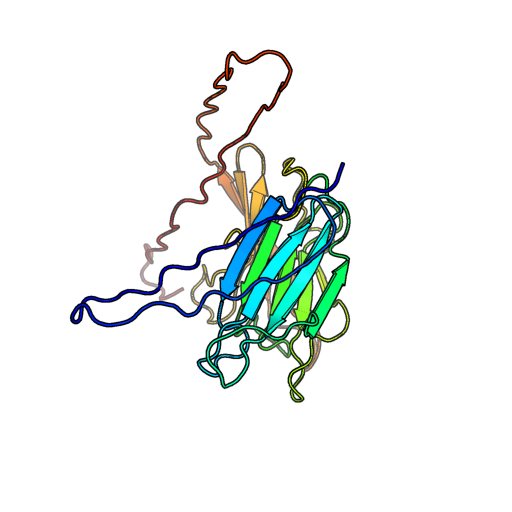C CA . ASP A 1 213 ? -9.668 -4.899 -13.124 1.00 42.66 213 ASP A CA 1
ATOM 1633 C C . ASP A 1 213 ? -9.418 -6.298 -13.697 1.00 42.66 213 ASP A C 1
ATOM 1635 O O . ASP A 1 213 ? -9.856 -6.624 -14.806 1.00 42.66 213 ASP A O 1
ATOM 1639 N N . LEU A 1 214 ? -8.655 -7.109 -12.964 1.00 45.75 214 LEU A N 1
ATOM 1640 C CA . LEU A 1 214 ? -8.420 -8.496 -13.322 1.00 45.75 214 LEU A CA 1
ATOM 1641 C C . LEU A 1 214 ? -9.604 -9.302 -12.794 1.00 45.75 214 LEU A C 1
ATOM 1643 O O . LEU A 1 214 ? -9.689 -9.588 -11.604 1.00 45.75 214 LEU A O 1
ATOM 1647 N N . GLN A 1 215 ? -10.540 -9.631 -13.681 1.00 44.69 215 GLN A N 1
ATOM 1648 C CA . GLN A 1 215 ? -11.586 -10.601 -13.377 1.00 44.69 215 GLN A CA 1
ATOM 1649 C C . GLN A 1 215 ? -11.015 -11.996 -13.605 1.00 44.69 215 GLN A C 1
ATOM 1651 O O . GLN A 1 215 ? -10.752 -12.387 -14.746 1.00 44.69 215 GLN A O 1
ATOM 1656 N N . THR A 1 216 ? -10.806 -12.742 -12.527 1.00 53.47 216 THR A N 1
ATOM 1657 C CA . THR A 1 216 ? -10.530 -14.171 -12.613 1.00 53.47 216 THR A CA 1
ATOM 1658 C C . THR A 1 216 ? -11.864 -14.897 -12.768 1.00 53.47 216 THR A C 1
ATOM 1660 O O . THR A 1 216 ? -12.835 -14.651 -12.055 1.00 53.47 216 THR A O 1
ATOM 1663 N N . LYS A 1 217 ? -11.957 -15.735 -13.799 1.00 51.88 217 LYS A N 1
ATOM 1664 C CA . LYS A 1 217 ? -13.077 -16.649 -14.003 1.00 51.88 217 LYS A CA 1
ATOM 1665 C C . LYS A 1 217 ? -12.480 -18.038 -14.008 1.00 51.88 217 LYS A C 1
ATOM 1667 O O . LYS A 1 217 ? -11.611 -18.303 -14.836 1.00 51.88 217 LYS A O 1
ATOM 1672 N N . ASP A 1 218 ? -12.966 -18.892 -13.118 1.00 57.69 218 ASP A N 1
ATOM 1673 C CA . ASP A 1 218 ? -12.666 -20.314 -13.168 1.00 57.69 218 ASP A CA 1
ATOM 1674 C C . ASP A 1 218 ? -13.106 -20.854 -14.544 1.00 57.69 218 ASP A C 1
ATOM 1676 O O . ASP A 1 218 ? -14.283 -20.811 -14.926 1.00 57.69 218 ASP A O 1
ATOM 1680 N N . VAL A 1 219 ? -12.117 -21.261 -15.339 1.00 63.28 219 VAL A N 1
ATOM 1681 C CA . VAL A 1 219 ? -12.298 -21.788 -16.696 1.00 63.28 219 VAL A CA 1
ATOM 1682 C C . VAL A 1 219 ? -12.234 -23.311 -16.743 1.00 63.28 219 VAL A C 1
ATOM 1684 O O . VAL A 1 219 ? -12.623 -23.879 -17.764 1.00 63.28 219 VAL A O 1
ATOM 1687 N N . ASN A 1 220 ? -11.756 -23.979 -15.688 1.00 66.19 220 ASN A N 1
ATOM 1688 C CA . ASN A 1 220 ? -11.612 -25.437 -15.653 1.00 66.19 220 ASN A CA 1
ATOM 1689 C C . ASN A 1 220 ? -12.597 -26.122 -14.681 1.00 66.19 220 ASN A C 1
ATOM 1691 O O . ASN A 1 220 ? -12.720 -27.346 -14.724 1.00 66.19 220 ASN A O 1
ATOM 1695 N N . GLY A 1 221 ? -13.356 -25.350 -13.900 1.00 67.00 221 GLY A N 1
ATOM 1696 C CA . GLY A 1 221 ? -14.402 -25.820 -12.999 1.00 67.00 221 GLY A CA 1
ATOM 1697 C C . GLY A 1 221 ? -13.872 -26.497 -11.738 1.00 67.00 221 GLY A C 1
ATOM 1698 O O . GLY A 1 221 ? -14.597 -27.313 -11.163 1.00 67.00 221 GLY A O 1
ATOM 1699 N N . ASP A 1 222 ? -12.622 -26.241 -11.340 1.00 76.12 222 ASP A N 1
ATOM 1700 C CA . ASP A 1 222 ? -12.016 -26.870 -10.162 1.00 76.12 222 ASP A CA 1
ATOM 1701 C C . ASP A 1 222 ? -12.186 -26.060 -8.864 1.00 76.12 222 ASP A C 1
ATOM 1703 O O . ASP A 1 222 ? -11.825 -26.549 -7.786 1.00 76.12 222 ASP A O 1
ATOM 1707 N N . GLY A 1 223 ? -12.820 -24.884 -8.947 1.00 53.72 223 GLY A N 1
ATOM 1708 C CA . GLY A 1 223 ? -13.082 -24.022 -7.800 1.00 53.72 223 GLY A CA 1
ATOM 1709 C C . GLY A 1 223 ? -11.818 -23.410 -7.195 1.00 53.72 223 GLY A C 1
ATOM 1710 O O . GLY A 1 223 ? -11.827 -23.122 -5.995 1.00 53.72 223 GLY A O 1
ATOM 1711 N N . LYS A 1 224 ? -10.750 -23.265 -7.990 1.00 45.66 224 LYS A N 1
ATOM 1712 C CA . LYS A 1 224 ? -9.471 -22.633 -7.643 1.00 45.66 224 LYS A CA 1
ATOM 1713 C C . LYS A 1 224 ? -8.968 -21.703 -8.752 1.00 45.66 224 LYS A C 1
ATOM 1715 O O . LYS A 1 224 ? -9.541 -21.693 -9.862 1.00 45.66 224 LYS A O 1
#

Foldseek 3Di:
DFDADFDDDDDDDDDDDDDPPDGDGAGDDAAWQDWDWADLQPPPWTWIWTWHLQQKIFIWTQDPVRRTDNHGLDIDRRPDSQWKEKEWDQCQDAPAGTWIWMAAQQGIKTQGQDPVGHRHDIDHQDSPLHTHDGRSIYDYDPQWDDPVPPPHTWGFRDDDFWTFTWDWDHDPDRPDRIHTHGDDIGGHPQDLPQDDPPDPDDPDRDRDDDDPPDDDDPPPPPSD

Sequence (224 aa):
MMRCFLICLFGGALVAQEGLQSSQRLVVEGVFRSQAVVDIEGDGRPELLLGREDGILFVYRQADSQGFEETPWATLELGDPSSLIVTTVQKLGGPIGAAILALGPEGARAWPLTSDGKLGEMVLLSRRARFELRTRGPVFLDFARDIDSDGNLDLLVPALETIEVWLQRPPRDPGDSPEFRKSARISVKSSVDSGTANRIGDDALYQRIRIPDLQTKDVNGDGK

Secondary structure (DSSP, 8-state):
-------------S---S-----------S-EEEEEEE-SSSSS-PEEEEEETTSEEEEEPBPTTSSB-SS-SEEEE-S-TTSEEEEEES--BTTB-SEEEEEETTEEEEEEBPTTS-B-PPEEEESSS---S--SSEEE---EE-SSSSSSPEEEEE-SSEEEEEEEE--SSTTSPPEEEEEEEEE-----------STT--------PPP------SSSS--

Radius of gyration: 19.21 Å; chains: 1; bounding box: 45×57×45 Å